Protein AF-A0A849RD47-F1 (afdb_monomer)

Solvent-accessible surface area (backbone atoms only — not comparable to full-atom values): 15670 Å² total; per-residue (Å²): 117,51,70,47,28,64,80,62,57,80,53,36,84,96,42,82,99,53,95,79,81,55,72,53,64,54,65,52,72,50,70,83,48,98,42,36,28,43,35,38,38,33,41,56,46,47,58,77,63,60,39,94,55,37,21,19,55,74,45,86,60,42,55,49,33,32,55,58,11,42,66,63,22,42,45,80,45,60,38,50,18,20,43,33,40,34,43,38,38,35,91,45,100,44,35,42,36,40,38,36,44,29,25,40,26,62,18,23,62,53,67,50,87,80,31,64,51,20,40,18,40,41,35,38,39,37,42,52,50,69,58,98,88,20,50,30,39,42,31,45,35,41,37,43,25,36,65,30,79,39,65,36,35,71,44,56,53,65,56,35,51,49,3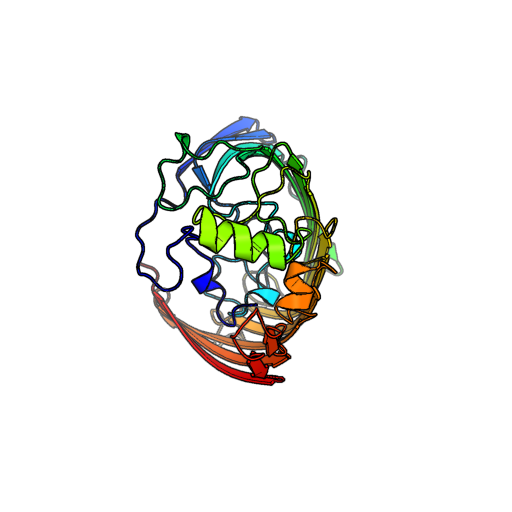3,35,74,75,74,70,40,72,51,64,36,52,63,50,34,44,30,43,39,37,41,37,40,39,38,76,43,54,48,95,84,39,21,35,28,40,40,42,37,38,25,35,32,72,31,52,55,19,65,28,23,29,32,39,22,41,36,41,19,28,34,28,86,43,93,92,38,50,73,22,26,38,33,42,37,39,28,41,35,36,39,20,98,25,55,33,34,57,44,51,26,39,43,50,30,39,34,38,42,40,38,41,25,42,56,79,42,101,43,34,35,43,34,40,36,44,34,42,35,41,40,27,43,54,21,38,60,44,70,57,60,88,94,42,71,59,46,76,45,82,35,59,58,67,46,80,47,77,50,76,46,80,46,77,62,129

Sequence (318 aa):
MPTNGDALSPNVPGHSNKDVLALSEMTYAQFLSEKFGVALGLINTADGDKNEFAGSLRSRSHFMNAGMRFSPVVLGTVPVTTLGVTAIFLPTKNIVGTMGFVNSEESAGYNPFDRDKGTTFLTEWQISHTIFGVTGKQTLGFAYGFDRNSLDFGADPRFQLASLVTTGETVRTNADSWVLYYNGHQYIQGDAEGGWGHFLRAGVSDGHPSPVKWNVAFGVGGVGMGSWRPNDNWGIGGYALGASNEPLLNRLGINDETGFEAFYNIAVAPWFHVTADVQHVDSAITGVNIPAIGPLPAVNIPGPKDAWVVGVRTNLNF

pLDDT: mean 92.61, std 6.76, range [67.69, 98.69]

Radius of gyration: 20.64 Å; Cα contacts (8 Å, |Δi|>4): 901; chains: 1; bounding box: 51×38×62 Å

Nearest PDB structures (foldseek):
  4gey-assembly1_A  TM=7.215E-01  e=2.159E-13  Pseudomonas putida BIRD-1
  1af6-assembly1_A  TM=4.165E-01  e=1.818E-03  Escherichia coli
  2mpr-assembly1_A  TM=4.089E-01  e=1.437E-02  Salmonella enterica subsp. enterica serovar Typhimurium
  8xcj-assembly1_B  TM=4.275E-01  e=4.041E-02  Shigella sonnei
  4c4v-assembly1_A  TM=4.218E-01  e=1.002E+00  Escherichia coli

Mean predicted aligned error: 5.14 Å

Foldseek 3Di:
DDQALLQPPPPDPPQRPHDADWDQDDKDKDAPDPFKIKIWDWDFCQCVQADLAQGTSPDPQHGRDPQRHDWQQCPQADARIFGWMKMWGPPDPFKIKIWTKTARFHDTRHDRVVRRQWMKIKMKMKGWDADPNWIKIKMKMKMKIARHWAAWLQDAVVVQVVCCVPVVDGDTDRDMKMKIKMKMWIFPDDYSQWGKTKIKIKMAMPLVPGQWGIKIKMWMKIQDPDPVQRHKIWIWIKMKTATRPGNNLVQQQQGIKIKIKTKIWGCPDPFKIKMKMKMKMQGSRQWHWAPDDVPRHIDIGGDDRMDIDIDMDMGGHD

Structure (mmCIF, N/CA/C/O backbone):
data_AF-A0A849RD47-F1
#
_entry.id   AF-A0A849RD47-F1
#
loop_
_atom_site.group_PDB
_atom_site.id
_atom_site.type_symbol
_atom_site.label_atom_id
_atom_site.label_alt_id
_atom_site.label_comp_id
_atom_site.label_asym_id
_atom_site.label_entity_id
_atom_site.label_seq_id
_atom_site.pdbx_PDB_ins_code
_atom_site.Cartn_x
_atom_site.Cartn_y
_atom_site.Cartn_z
_atom_site.occupancy
_atom_site.B_iso_or_equiv
_atom_site.auth_seq_id
_atom_site.auth_comp_id
_atom_site.auth_asym_id
_atom_site.auth_atom_id
_atom_site.pdbx_PDB_model_num
ATOM 1 N N . MET A 1 1 ? -2.392 -5.855 -11.042 1.00 86.62 1 MET A N 1
ATOM 2 C CA . MET A 1 1 ? -2.193 -5.962 -9.593 1.00 86.62 1 MET A CA 1
ATOM 3 C C . MET A 1 1 ? -2.250 -7.416 -9.193 1.00 86.62 1 MET A C 1
ATOM 5 O O . MET A 1 1 ? -3.037 -8.166 -9.762 1.00 86.62 1 MET A O 1
ATOM 9 N N . PRO A 1 2 ? -1.403 -7.846 -8.243 1.00 86.50 2 PRO A N 1
ATOM 10 C CA . PRO A 1 2 ? -1.496 -9.189 -7.693 1.00 86.50 2 PRO A CA 1
ATOM 11 C C . PRO A 1 2 ? -2.875 -9.438 -7.082 1.00 86.50 2 PRO A C 1
ATOM 13 O O . PRO A 1 2 ? -3.352 -8.650 -6.262 1.00 86.50 2 PRO A O 1
ATOM 16 N N . THR A 1 3 ? -3.471 -10.573 -7.438 1.00 88.69 3 THR A N 1
ATOM 17 C CA . THR A 1 3 ? -4.723 -11.061 -6.840 1.00 88.69 3 THR A CA 1
ATOM 18 C C . THR A 1 3 ? -4.547 -11.415 -5.365 1.00 88.69 3 THR A C 1
ATOM 20 O O . THR A 1 3 ? -5.507 -11.418 -4.607 1.00 88.69 3 THR A O 1
ATOM 23 N N . ASN A 1 4 ? -3.309 -11.628 -4.914 1.00 89.81 4 ASN A N 1
ATOM 24 C CA . ASN A 1 4 ? -2.962 -11.672 -3.502 1.00 89.81 4 ASN A CA 1
ATOM 25 C C . ASN A 1 4 ? -1.821 -10.689 -3.197 1.00 89.81 4 ASN A C 1
ATOM 27 O O . ASN A 1 4 ? -0.671 -10.911 -3.576 1.00 89.81 4 ASN A O 1
ATOM 31 N N . GLY A 1 5 ? -2.140 -9.612 -2.477 1.00 87.50 5 GLY A N 1
ATOM 32 C CA . GLY A 1 5 ? -1.189 -8.590 -2.040 1.00 87.50 5 GLY A CA 1
ATOM 33 C C . GLY A 1 5 ? -0.118 -9.101 -1.074 1.00 87.50 5 GLY A C 1
ATOM 34 O O . GLY A 1 5 ? 0.895 -8.433 -0.895 1.00 87.50 5 GLY A O 1
ATOM 35 N N . ASP A 1 6 ? -0.279 -10.297 -0.502 1.00 87.19 6 ASP A N 1
ATOM 36 C CA . ASP A 1 6 ? 0.747 -10.917 0.343 1.00 87.19 6 ASP A CA 1
ATOM 37 C C . ASP A 1 6 ? 2.021 -11.242 -0.464 1.00 87.19 6 ASP A C 1
ATOM 39 O O . ASP A 1 6 ? 3.104 -11.308 0.104 1.00 87.19 6 ASP A O 1
ATOM 43 N N . ALA A 1 7 ? 1.927 -11.337 -1.797 1.00 83.56 7 ALA A N 1
ATOM 44 C CA . ALA A 1 7 ? 3.083 -11.479 -2.686 1.00 83.56 7 ALA A CA 1
ATOM 45 C C . ALA A 1 7 ? 3.976 -10.223 -2.766 1.00 83.56 7 ALA A C 1
ATOM 47 O O . ALA A 1 7 ? 5.071 -10.284 -3.320 1.00 83.56 7 ALA A O 1
ATOM 48 N N . LEU A 1 8 ? 3.513 -9.078 -2.254 1.00 86.19 8 LEU A N 1
ATOM 49 C CA . LEU A 1 8 ? 4.238 -7.804 -2.299 1.00 86.19 8 LEU A CA 1
ATOM 50 C C . LEU A 1 8 ? 5.018 -7.508 -1.010 1.00 86.19 8 LEU A C 1
ATOM 52 O O . LEU A 1 8 ? 5.665 -6.466 -0.924 1.00 86.19 8 LEU A O 1
ATOM 56 N N . SER A 1 9 ? 4.942 -8.369 0.012 1.00 84.81 9 SER A N 1
ATOM 57 C CA . SER A 1 9 ? 5.606 -8.126 1.295 1.00 84.81 9 SER A CA 1
ATOM 58 C C . SER A 1 9 ? 6.064 -9.429 1.977 1.00 84.81 9 SER A C 1
ATOM 60 O O . SER A 1 9 ? 5.241 -10.326 2.151 1.00 84.81 9 SER A O 1
ATOM 62 N N . PRO A 1 10 ? 7.332 -9.534 2.428 1.00 86.12 10 PRO A N 1
ATOM 63 C CA . PRO A 1 10 ? 8.382 -8.527 2.292 1.00 86.12 10 PRO A CA 1
ATOM 64 C C . PRO A 1 10 ? 8.827 -8.380 0.831 1.00 86.12 10 PRO A C 1
ATOM 66 O O . PRO A 1 10 ? 9.008 -9.362 0.114 1.00 86.12 10 PRO A O 1
ATOM 69 N N . ASN A 1 11 ? 9.010 -7.138 0.389 1.00 86.62 11 ASN A N 1
ATOM 70 C CA . ASN A 1 11 ? 9.496 -6.852 -0.953 1.00 86.62 11 ASN A CA 1
ATOM 71 C C . ASN A 1 11 ? 11.021 -6.989 -0.965 1.00 86.62 11 ASN A C 1
ATOM 73 O O . ASN A 1 11 ? 11.713 -6.043 -0.615 1.00 86.62 11 ASN A O 1
ATOM 77 N N . VAL A 1 12 ? 11.552 -8.159 -1.328 1.00 89.56 12 VAL A N 1
ATOM 78 C CA . VAL A 1 12 ? 13.005 -8.378 -1.443 1.00 89.56 12 VAL A CA 1
ATOM 79 C C . VAL A 1 12 ? 13.414 -8.299 -2.920 1.00 89.56 12 VAL A C 1
ATOM 81 O O . VAL A 1 12 ? 13.165 -9.249 -3.675 1.00 89.56 12 VAL A O 1
ATOM 84 N N . PRO A 1 13 ? 14.039 -7.190 -3.371 1.00 84.56 13 PRO A N 1
ATOM 85 C CA . PRO A 1 13 ? 14.521 -7.044 -4.741 1.00 84.56 13 PRO A CA 1
ATOM 86 C C . PRO A 1 13 ? 15.297 -8.271 -5.246 1.00 84.56 13 PRO A C 1
ATOM 88 O O . PRO A 1 13 ? 16.049 -8.904 -4.511 1.00 84.56 13 PRO A O 1
ATOM 91 N N . GLY A 1 14 ? 15.095 -8.655 -6.509 1.00 83.00 14 GLY A N 1
ATOM 92 C CA . GLY A 1 14 ? 15.794 -9.797 -7.125 1.00 83.00 14 GLY A CA 1
ATOM 93 C C . GLY A 1 14 ? 15.369 -11.194 -6.637 1.00 83.00 14 GLY A C 1
ATOM 94 O O . GLY A 1 14 ? 15.896 -12.193 -7.131 1.00 83.00 14 GLY A O 1
ATOM 95 N N . HIS A 1 15 ? 14.402 -11.288 -5.719 1.00 83.75 15 HIS A N 1
ATOM 96 C CA . HIS A 1 15 ? 13.942 -12.553 -5.132 1.00 83.75 15 HIS A CA 1
ATOM 97 C C . HIS A 1 15 ? 12.457 -12.843 -5.394 1.00 83.75 15 HIS A C 1
ATOM 99 O O . HIS A 1 15 ? 11.803 -13.539 -4.623 1.00 83.75 15 HIS A O 1
ATOM 105 N N . SER A 1 16 ? 11.920 -12.348 -6.512 1.00 77.19 16 SER A N 1
ATOM 106 C CA . SER A 1 16 ? 10.555 -12.682 -6.935 1.00 77.19 16 SER A CA 1
ATOM 107 C C . SER A 1 16 ? 10.370 -14.205 -7.044 1.00 77.19 16 SER A C 1
ATOM 109 O O . SER A 1 16 ? 11.226 -14.894 -7.606 1.00 77.19 16 SER A O 1
ATOM 111 N N . ASN A 1 17 ? 9.261 -14.717 -6.498 1.00 76.62 17 ASN A N 1
ATOM 112 C CA . ASN A 1 17 ? 8.908 -16.144 -6.435 1.00 76.62 17 ASN A CA 1
ATOM 113 C C . ASN A 1 17 ? 9.917 -17.038 -5.690 1.00 76.62 17 ASN A C 1
ATOM 115 O O . ASN A 1 17 ? 10.038 -18.224 -6.001 1.00 76.62 17 ASN A O 1
ATOM 119 N N . LYS A 1 18 ? 10.654 -16.486 -4.722 1.00 83.88 18 LYS A N 1
ATOM 120 C CA . LYS A 1 18 ? 11.543 -17.248 -3.839 1.00 83.88 18 LYS A CA 1
ATOM 121 C C . LYS A 1 18 ? 11.148 -17.046 -2.385 1.00 83.88 18 LYS A C 1
ATOM 123 O O . LYS A 1 18 ? 10.735 -15.954 -2.001 1.00 83.88 18 LYS A O 1
ATOM 128 N N . ASP A 1 19 ? 11.359 -18.080 -1.581 1.00 84.94 19 ASP A N 1
ATOM 129 C CA . ASP A 1 19 ? 11.281 -17.955 -0.132 1.00 84.94 19 ASP A CA 1
ATOM 130 C C . ASP A 1 19 ? 12.432 -17.073 0.356 1.00 84.94 19 ASP A C 1
ATOM 132 O O . ASP A 1 19 ? 13.600 -17.297 0.021 1.00 84.94 19 ASP A O 1
ATOM 136 N N . VAL A 1 20 ? 12.094 -16.053 1.138 1.00 87.75 20 VAL A N 1
ATOM 137 C CA . VAL A 1 20 ? 13.048 -15.078 1.663 1.00 87.75 20 VAL A CA 1
ATOM 138 C C . VAL A 1 20 ? 12.814 -14.848 3.145 1.00 87.75 20 VAL A C 1
ATOM 140 O O . VAL A 1 20 ? 11.679 -14.796 3.617 1.00 87.75 20 VAL A O 1
ATOM 143 N N . LEU A 1 21 ? 13.911 -14.667 3.876 1.00 89.31 21 LEU A N 1
ATOM 144 C CA . LEU A 1 21 ? 13.896 -14.147 5.235 1.00 89.31 21 LEU A CA 1
ATOM 145 C C . LEU A 1 21 ? 14.422 -12.714 5.194 1.00 89.31 21 LEU A C 1
ATOM 147 O O . LEU A 1 21 ? 15.519 -12.469 4.694 1.00 89.31 21 LEU A O 1
ATOM 151 N N . ALA A 1 22 ? 13.647 -11.774 5.724 1.00 92.44 22 ALA A N 1
ATOM 152 C CA . ALA A 1 22 ? 14.002 -10.364 5.741 1.00 92.44 22 ALA A CA 1
ATOM 153 C C . ALA A 1 22 ? 13.607 -9.726 7.072 1.00 92.44 22 ALA A C 1
ATOM 155 O O . ALA A 1 22 ? 12.513 -9.965 7.582 1.00 92.44 22 ALA A O 1
ATOM 156 N N . LEU A 1 23 ? 14.478 -8.864 7.600 1.00 92.56 23 LEU A N 1
ATOM 157 C CA . LEU A 1 23 ? 14.077 -7.905 8.622 1.00 92.56 23 LEU A CA 1
ATOM 158 C C . LEU A 1 23 ? 13.222 -6.831 7.936 1.00 92.56 23 LEU A C 1
ATOM 160 O O . LEU A 1 23 ? 13.724 -6.092 7.092 1.00 92.56 23 LEU A O 1
ATOM 164 N N . SER A 1 24 ? 11.930 -6.785 8.256 1.00 91.75 24 SER A N 1
ATOM 165 C CA . SER A 1 24 ? 10.960 -5.898 7.597 1.00 91.75 24 SER A CA 1
ATOM 166 C C . SER A 1 24 ? 10.634 -4.635 8.395 1.00 91.75 24 SER A C 1
ATOM 168 O O . SER A 1 24 ? 9.988 -3.734 7.861 1.00 91.75 24 SER A O 1
ATOM 170 N N . GLU A 1 25 ? 11.011 -4.590 9.675 1.00 94.69 25 GLU A N 1
ATOM 171 C CA . GLU A 1 25 ? 10.738 -3.479 10.586 1.00 94.69 25 GLU A CA 1
ATOM 172 C C . GLU A 1 25 ? 11.662 -3.563 11.813 1.00 94.69 25 GLU A C 1
ATOM 174 O O . GLU A 1 25 ? 11.832 -4.628 12.403 1.00 94.69 25 GLU A O 1
ATOM 179 N N . MET A 1 26 ? 12.258 -2.438 12.199 1.00 96.25 26 MET A N 1
ATOM 180 C CA . MET A 1 26 ? 12.969 -2.244 13.463 1.00 96.25 26 MET A CA 1
ATOM 181 C C . MET A 1 26 ? 12.985 -0.744 13.756 1.00 96.25 26 MET A C 1
ATOM 183 O O . MET A 1 26 ? 13.913 -0.029 13.380 1.00 96.25 26 MET A O 1
ATOM 187 N N . THR A 1 27 ? 11.916 -0.258 14.379 1.00 96.31 27 THR A N 1
ATOM 188 C CA . THR A 1 27 ? 11.703 1.172 14.624 1.00 96.31 27 THR A CA 1
ATOM 189 C C . THR A 1 27 ? 11.705 1.465 16.121 1.00 96.31 27 THR A C 1
ATOM 191 O O . THR A 1 27 ? 11.106 0.736 16.910 1.00 96.31 27 THR A O 1
ATOM 194 N N . TYR A 1 28 ? 12.361 2.554 16.513 1.00 97.75 28 TYR A N 1
ATOM 195 C CA . TYR A 1 28 ? 12.240 3.153 17.837 1.00 97.75 28 TYR A CA 1
ATOM 196 C C . TYR A 1 28 ? 11.355 4.393 17.744 1.00 97.75 28 TYR A C 1
ATOM 198 O O . TYR A 1 28 ? 11.589 5.239 16.884 1.00 97.75 28 TYR A O 1
ATOM 206 N N . ALA A 1 29 ? 10.367 4.518 18.630 1.00 97.50 29 ALA A N 1
ATOM 207 C CA . ALA A 1 29 ? 9.485 5.677 18.698 1.00 97.50 29 ALA A CA 1
ATOM 208 C C . ALA A 1 29 ? 9.439 6.260 20.115 1.00 97.50 29 ALA A C 1
ATOM 210 O O . ALA A 1 29 ? 9.359 5.524 21.099 1.00 97.50 29 ALA A O 1
ATOM 211 N N . GLN A 1 30 ? 9.455 7.588 20.212 1.00 98.06 30 GLN A N 1
ATOM 212 C CA . GLN A 1 30 ? 9.390 8.323 21.470 1.00 98.06 30 GLN A CA 1
ATOM 213 C C . GLN A 1 30 ? 8.500 9.560 21.330 1.00 98.06 30 GLN A C 1
ATOM 215 O O . GLN A 1 30 ? 8.749 10.432 20.497 1.00 98.06 30 GLN A O 1
ATOM 220 N N . PHE A 1 31 ? 7.484 9.669 22.187 1.00 98.38 31 PHE A N 1
ATOM 221 C CA . PHE A 1 31 ? 6.748 10.918 22.364 1.00 98.38 31 PHE A CA 1
ATOM 222 C C . PHE A 1 31 ? 7.561 11.884 23.226 1.00 98.38 31 PHE A C 1
ATOM 224 O O . PHE A 1 31 ? 8.003 11.538 24.320 1.00 98.38 31 PHE A O 1
ATOM 231 N N . LEU A 1 32 ? 7.753 13.100 22.717 1.00 98.12 32 LEU A N 1
ATOM 232 C CA . LEU A 1 32 ? 8.427 14.199 23.417 1.00 98.12 32 LEU A CA 1
ATOM 233 C C . LEU A 1 32 ? 7.416 15.140 24.093 1.00 98.12 32 LEU A C 1
ATOM 235 O O . LEU A 1 32 ? 7.782 15.973 24.917 1.00 98.12 32 LEU A O 1
ATOM 239 N N . SER A 1 33 ? 6.135 15.008 23.743 1.00 98.19 33 SER A N 1
ATOM 240 C CA . SER A 1 33 ? 4.983 15.602 24.425 1.00 98.19 33 SER A CA 1
ATOM 241 C C . SER A 1 33 ? 3.735 14.767 24.130 1.00 98.19 33 SER A C 1
ATOM 243 O O . SER A 1 33 ? 3.783 13.873 23.294 1.00 98.19 33 SER A O 1
ATOM 245 N N . GLU A 1 34 ? 2.585 15.099 24.715 1.00 97.06 34 GLU A N 1
ATOM 246 C CA . GLU A 1 34 ? 1.306 14.448 24.377 1.00 97.06 34 GLU A CA 1
ATOM 247 C C . GLU A 1 34 ? 0.886 14.631 22.906 1.00 97.06 34 GLU A C 1
ATOM 249 O O . GLU A 1 34 ? 0.053 13.884 22.402 1.00 97.06 34 GLU A O 1
ATOM 254 N N . LYS A 1 35 ? 1.444 15.633 22.212 1.00 98.19 35 LYS A N 1
ATOM 255 C CA . LYS A 1 35 ? 1.042 16.013 20.848 1.00 98.19 35 LYS A CA 1
ATOM 256 C C . LYS A 1 35 ? 2.114 15.789 19.790 1.00 98.19 35 LYS A C 1
ATOM 258 O O . LYS A 1 35 ? 1.859 16.051 18.614 1.00 98.19 35 LYS A O 1
ATOM 263 N N . PHE A 1 36 ? 3.305 15.359 20.196 1.00 98.50 36 PHE A N 1
ATOM 264 C CA . PHE A 1 36 ? 4.460 15.267 19.314 1.00 98.50 36 PHE A CA 1
ATOM 265 C C . PHE A 1 36 ? 5.360 14.102 19.701 1.00 98.50 36 PHE A C 1
ATOM 267 O O . PHE A 1 36 ? 5.797 14.005 20.851 1.00 98.50 36 PHE A O 1
ATOM 274 N N . GLY A 1 37 ? 5.678 13.261 18.724 1.00 98.50 37 GLY A N 1
ATOM 275 C CA . GLY A 1 37 ? 6.647 12.186 18.855 1.00 98.50 37 GLY A CA 1
ATOM 276 C C . GLY A 1 37 ? 7.540 12.069 17.633 1.00 98.50 37 GLY A C 1
ATOM 277 O O . GLY A 1 37 ? 7.295 12.684 16.599 1.00 98.50 37 GLY A O 1
ATOM 278 N N . VAL A 1 38 ? 8.592 11.278 17.768 1.00 98.44 38 VAL A N 1
ATOM 279 C CA . VAL A 1 38 ? 9.538 10.966 16.699 1.00 98.44 38 VAL A CA 1
ATOM 280 C C . VAL A 1 38 ? 9.695 9.455 16.639 1.00 98.44 38 VAL A C 1
ATOM 282 O O . VAL A 1 38 ? 9.766 8.802 17.677 1.00 98.44 38 VAL A O 1
ATOM 285 N N . ALA A 1 39 ? 9.755 8.908 15.432 1.00 97.88 39 ALA A N 1
ATOM 286 C CA . ALA A 1 39 ? 10.104 7.525 15.162 1.00 97.88 39 ALA A CA 1
ATOM 287 C C . ALA A 1 39 ? 11.285 7.472 14.190 1.00 97.88 39 ALA A C 1
ATOM 289 O O . ALA A 1 39 ? 11.363 8.289 13.276 1.00 97.88 39 ALA A O 1
ATOM 290 N N . LEU A 1 40 ? 12.216 6.547 14.402 1.00 97.88 40 LEU A N 1
ATOM 291 C CA . LEU A 1 40 ? 13.389 6.359 13.552 1.00 97.88 40 LEU A CA 1
ATOM 292 C C . LEU A 1 40 ? 13.841 4.899 13.532 1.00 97.88 40 LEU A C 1
ATOM 294 O O . LEU A 1 40 ? 13.612 4.154 14.486 1.00 97.88 40 LEU A O 1
ATOM 298 N N . GLY A 1 41 ? 14.520 4.505 12.461 1.00 97.56 41 GLY A N 1
ATOM 299 C CA . GLY A 1 41 ? 15.045 3.154 12.284 1.00 97.56 41 GLY A CA 1
ATOM 300 C C . GLY A 1 41 ? 14.625 2.570 10.946 1.00 97.56 41 GLY A C 1
ATOM 301 O O . GLY A 1 41 ? 14.473 3.302 9.972 1.00 97.56 41 GLY A O 1
ATOM 302 N N . LEU A 1 42 ? 14.454 1.251 10.906 1.00 97.31 42 LEU A N 1
ATOM 303 C CA . LEU A 1 42 ? 13.948 0.532 9.746 1.00 97.31 42 LEU A CA 1
ATOM 304 C C . LEU A 1 42 ? 12.416 0.560 9.774 1.00 97.31 42 LEU A C 1
ATOM 306 O O . LEU A 1 42 ? 11.779 -0.206 10.504 1.00 97.31 42 LEU A O 1
ATOM 310 N N . ILE A 1 43 ? 11.845 1.479 9.007 1.00 96.06 43 ILE A N 1
ATOM 311 C CA . ILE A 1 43 ? 10.415 1.771 8.953 1.00 96.06 43 ILE A CA 1
ATOM 312 C C . ILE A 1 43 ? 9.744 0.841 7.945 1.00 96.06 43 ILE A C 1
ATOM 314 O O . ILE A 1 43 ? 10.267 0.618 6.852 1.00 96.06 43 ILE A O 1
ATOM 318 N N . ASN A 1 44 ? 8.566 0.333 8.310 1.00 94.44 44 ASN A N 1
ATOM 319 C CA . ASN A 1 44 ? 7.673 -0.380 7.408 1.00 94.44 44 ASN A CA 1
ATOM 320 C C . ASN A 1 44 ? 6.479 0.509 7.036 1.00 94.44 44 ASN A C 1
ATOM 322 O O . ASN A 1 44 ? 5.704 0.910 7.902 1.00 94.44 44 ASN A O 1
ATOM 326 N N . THR A 1 45 ? 6.320 0.813 5.753 1.00 93.81 45 THR A N 1
ATOM 327 C CA . THR A 1 45 ? 5.269 1.704 5.241 1.00 93.81 45 THR A CA 1
ATOM 328 C C . THR A 1 45 ? 4.041 0.949 4.729 1.00 93.81 45 THR A C 1
ATOM 330 O O . THR A 1 45 ? 3.083 1.578 4.293 1.00 93.81 45 THR A O 1
ATOM 333 N N . ALA A 1 46 ? 4.008 -0.388 4.817 1.00 91.25 46 ALA A N 1
ATOM 334 C CA . ALA A 1 46 ? 2.918 -1.222 4.292 1.00 91.25 46 ALA A CA 1
ATOM 335 C C . ALA A 1 46 ? 1.542 -0.947 4.934 1.00 91.25 46 ALA A C 1
ATOM 337 O O . ALA A 1 46 ? 0.512 -1.339 4.382 1.00 91.25 46 ALA A O 1
ATOM 338 N N . ASP A 1 47 ? 1.524 -0.292 6.097 1.00 88.69 47 ASP A N 1
ATOM 339 C CA . ASP A 1 47 ? 0.306 0.158 6.782 1.00 88.69 47 ASP A CA 1
ATOM 340 C C . ASP A 1 47 ? 0.059 1.666 6.669 1.00 88.69 47 ASP A C 1
ATOM 342 O O . ASP A 1 47 ? -0.917 2.167 7.230 1.00 88.69 47 ASP A O 1
ATOM 346 N N . GLY A 1 48 ? 0.908 2.379 5.926 1.00 80.06 48 GLY A N 1
ATOM 347 C CA . GLY A 1 48 ? 0.892 3.830 5.753 1.00 80.06 48 GLY A CA 1
ATOM 348 C C . GLY A 1 48 ? -0.255 4.368 4.902 1.00 80.06 48 GLY A C 1
ATOM 349 O O . GLY A 1 48 ? -0.128 5.477 4.422 1.00 80.06 48 GLY A O 1
ATOM 350 N N . ASP A 1 49 ? -1.316 3.584 4.684 1.00 86.88 49 ASP A N 1
ATOM 351 C CA . ASP A 1 49 ? -2.608 4.012 4.135 1.00 86.88 49 ASP A CA 1
ATOM 352 C C . ASP A 1 49 ? -3.771 3.120 4.634 1.00 86.88 49 ASP A C 1
ATOM 354 O O . ASP A 1 49 ? -4.741 2.846 3.917 1.00 86.88 49 ASP A O 1
ATOM 358 N N . LYS A 1 50 ? -3.685 2.606 5.869 1.00 93.00 50 LYS A N 1
ATOM 359 C CA . LYS A 1 50 ? -4.664 1.651 6.417 1.00 93.00 50 LYS A CA 1
ATOM 360 C C . LYS A 1 50 ? -6.103 2.183 6.354 1.00 93.00 50 LYS A C 1
ATOM 362 O O . LYS A 1 50 ? -6.416 3.268 6.837 1.00 93.00 50 LYS A O 1
ATOM 367 N N . ASN A 1 51 ? -7.011 1.367 5.823 1.00 96.06 51 ASN A N 1
ATOM 368 C CA . ASN A 1 51 ? -8.451 1.609 5.815 1.00 96.06 51 ASN A CA 1
ATOM 369 C C . ASN A 1 51 ? -9.182 0.578 6.682 1.00 96.06 51 ASN A C 1
ATOM 371 O O . ASN A 1 51 ? -8.769 -0.575 6.781 1.00 96.06 51 ASN A O 1
ATOM 375 N N . GLU A 1 52 ? -10.301 0.992 7.262 1.00 95.50 52 GLU A N 1
ATOM 376 C CA . GLU A 1 52 ? -11.124 0.159 8.133 1.00 95.50 52 GLU A CA 1
ATOM 377 C C . GLU A 1 52 ? -11.765 -1.033 7.405 1.00 95.50 52 GLU A C 1
ATOM 379 O O . GLU A 1 52 ? -11.724 -2.156 7.900 1.00 95.50 52 GLU A O 1
ATOM 384 N N . PHE A 1 53 ? -12.294 -0.807 6.199 1.00 97.19 53 PHE A N 1
ATOM 385 C CA . PHE A 1 53 ? -12.997 -1.819 5.401 1.00 97.19 53 PHE A CA 1
ATOM 386 C C . PHE A 1 53 ? -12.122 -2.432 4.309 1.00 97.19 53 PHE A C 1
ATOM 388 O O . PHE A 1 53 ? -12.345 -3.571 3.906 1.00 97.19 53 PHE A O 1
ATOM 395 N N . ALA A 1 54 ? -11.126 -1.691 3.821 1.00 96.25 54 ALA A N 1
ATOM 396 C CA . ALA A 1 54 ? -10.230 -2.171 2.773 1.00 96.25 54 ALA A CA 1
ATOM 397 C C . ALA A 1 54 ? -8.903 -2.753 3.295 1.00 96.25 54 ALA A C 1
ATOM 399 O O . ALA A 1 54 ? -8.197 -3.436 2.554 1.00 96.25 54 ALA A O 1
ATOM 400 N N . GLY A 1 55 ? -8.560 -2.507 4.561 1.00 94.69 55 GLY A N 1
ATOM 401 C CA . GLY A 1 55 ? -7.317 -2.966 5.177 1.00 94.69 55 GLY A CA 1
ATOM 402 C C . GLY A 1 55 ? -6.084 -2.169 4.741 1.00 94.69 55 GLY A C 1
ATOM 403 O O . GLY A 1 55 ? -6.158 -0.982 4.434 1.00 94.69 55 GLY A O 1
ATOM 404 N N . SER A 1 56 ? -4.937 -2.830 4.762 1.00 94.19 56 SER A N 1
ATOM 405 C CA . SER A 1 56 ? -3.623 -2.354 4.326 1.00 94.19 56 SER A CA 1
ATOM 406 C C . SER A 1 56 ? -2.874 -3.482 3.611 1.00 94.19 56 SER A C 1
ATOM 408 O O . SER A 1 56 ? -3.354 -4.624 3.537 1.00 94.19 56 SER A O 1
ATOM 410 N N . LEU A 1 57 ? -1.644 -3.226 3.159 1.00 91.06 57 LEU A N 1
ATOM 411 C CA . LEU A 1 57 ? -0.795 -4.252 2.551 1.00 91.06 57 LEU A CA 1
ATOM 412 C C . LEU A 1 57 ? -0.370 -5.369 3.535 1.00 91.06 57 LEU A C 1
ATOM 414 O O . LEU A 1 57 ? -0.027 -6.476 3.105 1.00 91.06 57 LEU A O 1
ATOM 418 N N . ARG A 1 58 ? -0.507 -5.172 4.856 1.00 91.00 58 ARG A N 1
ATOM 419 C CA . ARG A 1 58 ? -0.317 -6.243 5.863 1.00 91.00 58 ARG A CA 1
ATOM 420 C C . ARG A 1 58 ? -1.608 -6.877 6.383 1.00 91.00 58 ARG A C 1
ATOM 422 O O . ARG A 1 58 ? -1.549 -7.923 7.021 1.00 91.00 58 ARG A O 1
ATOM 429 N N . SER A 1 59 ? -2.779 -6.310 6.099 1.00 91.94 59 SER A N 1
ATOM 430 C CA . SER A 1 59 ? -4.051 -6.874 6.573 1.00 91.94 59 SER A CA 1
ATOM 431 C C . SER A 1 59 ? -4.340 -8.286 6.048 1.00 91.94 59 SER A C 1
ATOM 433 O O . SER A 1 59 ? -4.349 -8.535 4.847 1.00 91.94 59 SER A O 1
ATOM 435 N N . ARG A 1 60 ? -4.662 -9.215 6.955 1.00 92.75 60 ARG A N 1
ATOM 436 C CA . ARG A 1 60 ? -5.047 -10.601 6.617 1.00 92.75 60 ARG A CA 1
ATOM 437 C C . ARG A 1 60 ? -6.537 -10.905 6.832 1.00 92.75 60 ARG A C 1
ATOM 439 O O . ARG A 1 60 ? -6.970 -12.038 6.641 1.00 92.75 60 ARG A O 1
ATOM 446 N N . SER A 1 61 ? -7.319 -9.890 7.189 1.00 93.69 61 SER A N 1
ATOM 447 C CA . SER A 1 61 ? -8.763 -9.960 7.467 1.00 93.69 61 SER A CA 1
ATOM 448 C C . SER A 1 61 ? -9.635 -9.242 6.432 1.00 93.69 61 SER A C 1
ATOM 450 O O . SER A 1 61 ? -10.854 -9.303 6.526 1.00 93.69 61 SER A O 1
ATOM 452 N N . HIS A 1 62 ? -9.018 -8.568 5.462 1.00 96.12 62 HIS A N 1
ATOM 453 C CA . HIS A 1 62 ? -9.685 -7.761 4.435 1.00 96.12 62 HIS A CA 1
ATOM 454 C C . HIS A 1 62 ? -9.489 -8.382 3.045 1.00 96.12 62 HIS A C 1
ATOM 456 O O . HIS A 1 62 ? -9.055 -9.539 2.955 1.00 96.12 62 HIS A O 1
ATOM 462 N N . PHE A 1 63 ? -9.761 -7.597 1.994 1.00 97.44 63 PHE A N 1
ATOM 463 C CA . PHE A 1 63 ? -9.506 -7.945 0.594 1.00 97.44 63 PHE A CA 1
ATOM 464 C C . PHE A 1 63 ? -8.128 -8.598 0.405 1.00 97.44 63 PHE A C 1
ATOM 466 O O . PHE A 1 63 ? -7.170 -8.287 1.124 1.00 97.44 63 PHE A O 1
ATOM 473 N N . MET A 1 64 ? -8.013 -9.509 -0.556 1.00 96.31 64 MET A N 1
ATOM 474 C CA . MET A 1 64 ? -6.756 -10.123 -0.967 1.00 96.31 64 MET A CA 1
ATOM 475 C C . MET A 1 64 ? -6.077 -9.319 -2.072 1.00 96.31 64 MET A C 1
ATOM 477 O O . MET A 1 64 ? -4.855 -9.152 -2.015 1.00 96.31 64 MET A O 1
ATOM 481 N N . ASN A 1 65 ? -6.836 -8.778 -3.026 1.00 95.94 65 ASN A N 1
ATOM 482 C CA . ASN A 1 65 ? -6.305 -8.074 -4.184 1.00 95.94 65 ASN A CA 1
ATOM 483 C C . ASN A 1 65 ? -5.587 -6.782 -3.778 1.00 95.94 65 ASN A C 1
ATOM 485 O O . ASN A 1 65 ? -6.118 -5.926 -3.065 1.00 95.94 65 ASN A O 1
ATOM 489 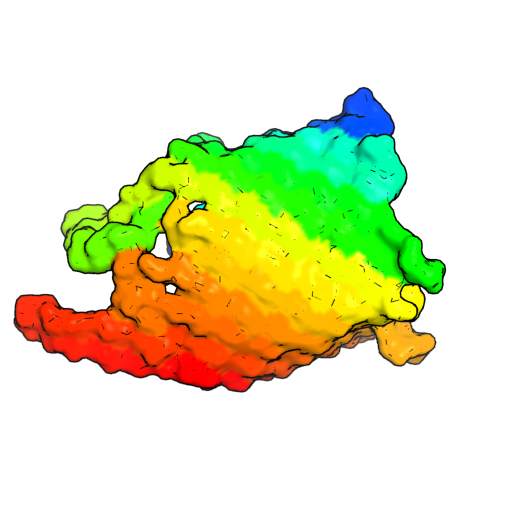N N . ALA A 1 66 ? -4.363 -6.616 -4.275 1.00 93.69 66 ALA A N 1
ATOM 490 C CA . ALA A 1 66 ? -3.527 -5.455 -3.995 1.00 93.69 66 ALA A CA 1
ATOM 491 C C . ALA A 1 66 ? -4.184 -4.117 -4.389 1.00 93.69 66 ALA A C 1
ATOM 493 O O . ALA A 1 66 ? -4.036 -3.142 -3.656 1.00 93.69 66 ALA A O 1
ATOM 494 N N . GLY A 1 67 ? -4.954 -4.078 -5.484 1.00 94.38 67 GLY A N 1
ATOM 495 C CA . GLY A 1 67 ? -5.645 -2.876 -5.967 1.00 94.38 67 GLY A CA 1
ATOM 496 C C . 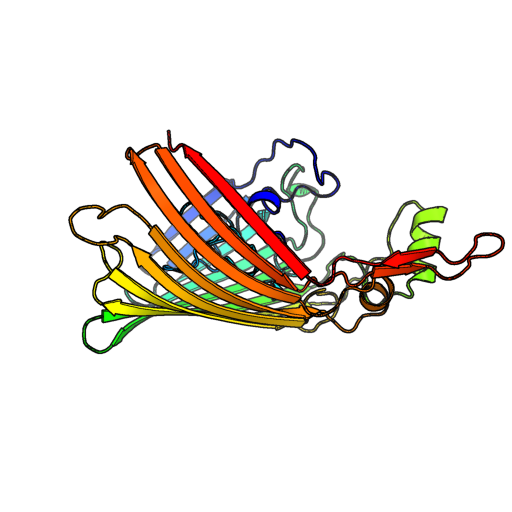GLY A 1 67 ? -6.716 -2.336 -5.012 1.00 94.38 67 GLY A C 1
ATOM 497 O O . GLY A 1 67 ? -7.086 -1.169 -5.106 1.00 94.38 67 GLY A O 1
ATOM 498 N N . MET A 1 68 ? -7.175 -3.158 -4.064 1.00 95.69 68 MET A N 1
ATOM 499 C CA . MET A 1 68 ? -8.146 -2.771 -3.036 1.00 95.69 68 MET A CA 1
ATOM 500 C C . MET A 1 68 ? -7.475 -2.320 -1.731 1.00 95.69 68 MET A C 1
ATOM 502 O O . MET A 1 68 ? -8.001 -1.468 -1.011 1.00 95.69 68 MET A O 1
ATOM 506 N N . ARG A 1 69 ? -6.316 -2.902 -1.404 1.00 93.62 69 ARG A N 1
ATOM 507 C CA . ARG A 1 69 ? -5.713 -2.847 -0.061 1.00 93.62 69 ARG A CA 1
ATOM 508 C C . ARG A 1 69 ? -4.858 -1.619 0.205 1.00 93.62 69 ARG A C 1
ATOM 510 O O . ARG A 1 69 ? -4.709 -1.250 1.364 1.00 93.62 69 ARG A O 1
ATOM 517 N N . PHE A 1 70 ? -4.295 -1.023 -0.835 1.00 93.75 70 PHE A N 1
ATOM 518 C CA . PHE A 1 70 ? -3.501 0.198 -0.750 1.00 93.75 70 PHE A CA 1
ATOM 519 C C . PHE A 1 70 ? -3.638 0.997 -2.048 1.00 93.75 70 PHE A C 1
ATOM 521 O O . PHE A 1 70 ? -4.259 0.522 -2.996 1.00 93.75 70 PHE A O 1
ATOM 528 N N . SER A 1 71 ? -3.095 2.211 -2.103 1.00 95.25 71 SER A N 1
ATOM 529 C CA . SER A 1 71 ? -3.094 3.043 -3.310 1.00 95.25 71 SER A CA 1
ATOM 530 C C . SER A 1 71 ? -1.890 2.734 -4.217 1.00 95.25 71 SER A C 1
ATOM 532 O O . SER A 1 71 ? -0.775 3.123 -3.873 1.00 95.25 71 SER A O 1
ATOM 534 N N . PRO A 1 72 ? -2.046 2.084 -5.391 1.00 94.12 72 PRO A N 1
ATOM 535 C CA . PRO A 1 72 ? -0.900 1.655 -6.190 1.00 94.12 72 PRO A CA 1
ATOM 536 C C . PRO A 1 72 ? 0.005 2.751 -6.742 1.00 94.12 72 PRO A C 1
ATOM 538 O O . PRO A 1 72 ? 1.133 2.448 -7.116 1.00 94.12 72 PRO A O 1
ATOM 541 N N . VAL A 1 73 ? -0.441 4.010 -6.791 1.00 95.38 73 VAL A N 1
ATOM 542 C CA . VAL A 1 73 ? 0.423 5.122 -7.222 1.00 95.38 73 VAL A CA 1
ATOM 543 C C . VAL A 1 73 ? 1.637 5.313 -6.319 1.00 95.38 73 VAL A C 1
ATOM 545 O O . VAL A 1 73 ? 2.626 5.866 -6.774 1.00 95.38 73 VAL A O 1
ATOM 548 N N . VAL A 1 74 ? 1.603 4.835 -5.068 1.00 93.38 74 VAL A N 1
ATOM 549 C CA . VAL A 1 74 ? 2.768 4.905 -4.167 1.00 93.38 74 VAL A CA 1
ATOM 550 C C . VAL A 1 74 ? 3.890 3.955 -4.595 1.00 93.38 74 VAL A C 1
ATOM 552 O O . VAL A 1 74 ? 5.043 4.144 -4.189 1.00 93.38 74 VAL A O 1
ATOM 555 N N . LEU A 1 75 ? 3.574 2.949 -5.426 1.00 86.31 75 LEU A N 1
ATOM 556 C CA . LEU A 1 75 ? 4.559 2.021 -5.965 1.00 86.31 75 LEU A CA 1
ATOM 557 C C . LEU A 1 75 ? 5.583 2.783 -6.786 1.00 86.31 75 LEU A C 1
ATOM 559 O O . LEU A 1 75 ? 5.257 3.550 -7.686 1.00 86.31 75 LEU A O 1
ATOM 563 N N . GLY A 1 76 ? 6.849 2.524 -6.490 1.00 84.25 76 GLY A N 1
ATOM 564 C CA . GLY A 1 76 ? 7.927 3.197 -7.186 1.00 84.25 76 GLY A CA 1
ATOM 565 C C . GLY A 1 76 ? 8.129 4.640 -6.743 1.00 84.25 76 GLY A C 1
ATOM 566 O O . GLY A 1 76 ? 8.903 5.307 -7.409 1.00 84.25 76 GLY A O 1
ATOM 567 N N . THR A 1 77 ? 7.539 5.099 -5.632 1.00 92.19 77 THR A N 1
ATOM 568 C CA . THR A 1 77 ? 7.966 6.320 -4.916 1.00 92.19 77 THR A CA 1
ATOM 569 C C . THR A 1 77 ? 8.311 6.014 -3.463 1.00 92.19 77 THR A C 1
ATOM 571 O O . THR A 1 77 ? 9.386 6.391 -3.011 1.00 92.19 77 THR A O 1
ATOM 574 N N . VAL A 1 78 ? 7.455 5.276 -2.751 1.00 94.00 78 VAL A N 1
ATOM 575 C CA . VAL A 1 78 ? 7.642 4.956 -1.328 1.00 94.00 78 VAL A CA 1
ATOM 576 C C . VAL A 1 78 ? 8.058 3.486 -1.175 1.00 94.00 78 VAL A C 1
ATOM 578 O O . VAL A 1 78 ? 7.280 2.606 -1.548 1.00 94.00 78 VAL A O 1
ATOM 581 N N . PRO A 1 79 ? 9.260 3.178 -0.651 1.00 93.88 79 PRO A N 1
ATOM 582 C CA . PRO A 1 79 ? 9.653 1.798 -0.359 1.00 93.88 79 PRO A CA 1
ATOM 583 C C . PRO A 1 79 ? 8.843 1.198 0.789 1.00 93.88 79 PRO A C 1
ATOM 585 O O . PRO A 1 79 ? 8.427 1.925 1.694 1.00 93.88 79 PRO A O 1
ATOM 588 N N . VAL A 1 80 ? 8.663 -0.128 0.787 1.00 93.31 80 VAL A N 1
ATOM 589 C CA . VAL A 1 80 ? 7.896 -0.831 1.825 1.00 93.31 80 VAL A CA 1
ATOM 590 C C . VAL A 1 80 ? 8.696 -0.922 3.118 1.00 93.31 80 VAL A C 1
ATOM 592 O O . VAL A 1 80 ? 8.153 -0.632 4.181 1.00 93.31 80 VAL A O 1
ATOM 595 N N . THR A 1 81 ? 9.977 -1.282 3.044 1.00 95.12 81 THR A N 1
ATOM 596 C CA . THR A 1 81 ? 10.886 -1.325 4.192 1.00 95.12 81 THR A CA 1
ATOM 597 C C . THR A 1 81 ? 12.128 -0.489 3.902 1.00 95.12 81 THR A C 1
ATOM 599 O O . THR A 1 81 ? 12.869 -0.752 2.961 1.00 95.12 81 THR A O 1
ATOM 602 N N . THR A 1 82 ? 12.402 0.527 4.718 1.00 96.44 82 THR A N 1
ATOM 603 C CA . THR A 1 82 ? 13.530 1.442 4.471 1.00 96.44 82 THR A CA 1
ATOM 604 C C . THR A 1 82 ? 13.958 2.179 5.739 1.00 96.44 82 THR A C 1
ATOM 606 O O . THR A 1 82 ? 13.185 2.284 6.692 1.00 96.44 82 THR A O 1
ATOM 609 N N . LEU A 1 83 ? 15.205 2.658 5.788 1.00 97.88 83 LEU A N 1
ATOM 610 C CA . LEU A 1 83 ? 15.643 3.514 6.890 1.00 97.88 83 LEU A CA 1
ATOM 611 C C . LEU A 1 83 ? 14.989 4.881 6.782 1.00 97.88 83 LEU A C 1
ATOM 613 O O . LEU A 1 83 ? 14.886 5.447 5.696 1.00 97.88 83 LEU A O 1
ATOM 617 N N . GLY A 1 84 ? 14.621 5.448 7.921 1.00 97.75 84 GLY A N 1
ATOM 618 C CA . GLY A 1 84 ? 14.191 6.831 7.957 1.00 97.75 84 GLY A CA 1
ATOM 619 C C . GLY A 1 84 ? 13.905 7.358 9.346 1.00 97.75 84 GLY A C 1
ATOM 620 O O . GLY A 1 84 ? 14.172 6.716 10.365 1.00 97.75 84 GLY A O 1
ATOM 621 N N . VAL A 1 85 ? 13.353 8.564 9.348 1.00 98.25 85 VAL A N 1
ATOM 622 C CA . VAL A 1 85 ? 12.906 9.292 10.527 1.00 98.25 85 VAL A CA 1
ATOM 623 C C . VAL A 1 85 ? 11.598 10.005 10.210 1.00 98.25 85 VAL A C 1
ATOM 625 O O . VAL A 1 85 ? 11.472 10.686 9.193 1.00 98.25 85 VAL A O 1
ATOM 628 N N . THR A 1 86 ? 10.619 9.870 11.095 1.00 98.12 86 THR A N 1
ATOM 629 C CA . THR A 1 86 ? 9.299 10.491 10.970 1.00 98.12 86 THR A CA 1
ATOM 630 C C . THR A 1 86 ? 8.902 11.171 12.266 1.00 98.12 86 THR A C 1
ATOM 632 O O . THR A 1 86 ? 9.032 10.600 13.346 1.00 98.12 86 THR A O 1
ATOM 635 N N . ALA A 1 87 ? 8.360 12.373 12.164 1.00 98.50 87 ALA A N 1
ATOM 636 C CA . ALA A 1 87 ? 7.636 13.033 13.232 1.00 98.50 87 ALA A CA 1
ATOM 637 C C . ALA A 1 87 ? 6.162 12.605 13.221 1.00 98.50 87 ALA A C 1
ATOM 639 O O . ALA A 1 87 ? 5.551 12.466 12.161 1.00 98.50 87 ALA A O 1
ATOM 640 N N . ILE A 1 88 ? 5.596 12.435 14.412 1.00 98.25 88 ILE A N 1
ATOM 641 C CA . ILE A 1 88 ? 4.201 12.082 14.673 1.00 98.25 88 ILE A CA 1
ATOM 642 C C . ILE A 1 88 ? 3.542 13.278 15.359 1.00 98.25 88 ILE A C 1
ATOM 644 O O . ILE A 1 88 ? 4.046 13.780 16.364 1.00 98.25 88 ILE A O 1
ATOM 648 N N . PHE A 1 89 ? 2.401 13.713 14.840 1.00 98.50 89 PHE A N 1
ATOM 649 C CA . PHE A 1 89 ? 1.629 14.852 15.318 1.00 98.50 89 PHE A CA 1
ATOM 650 C C . PHE A 1 89 ? 0.250 14.385 15.765 1.00 98.50 89 PHE A C 1
ATOM 652 O O . PHE A 1 89 ? -0.465 13.732 15.009 1.00 98.50 89 PHE A O 1
ATOM 659 N N . LEU A 1 90 ? -0.158 14.804 16.962 1.00 98.25 90 LEU A N 1
ATOM 660 C CA . LEU A 1 90 ? -1.511 14.613 17.490 1.00 98.25 90 LEU A CA 1
ATOM 661 C C . LEU A 1 90 ? -2.106 15.979 17.883 1.00 98.25 90 LEU A C 1
ATOM 663 O O . LEU A 1 90 ? -2.249 16.274 19.073 1.00 98.25 90 LEU A O 1
ATOM 667 N N . PRO A 1 91 ? -2.418 16.879 16.924 1.00 97.31 91 PRO A N 1
ATOM 668 C CA . PRO A 1 91 ? -2.896 18.225 17.257 1.00 97.31 91 PRO A CA 1
ATOM 669 C C . PRO A 1 91 ? -4.177 18.202 18.101 1.00 97.31 91 PRO A C 1
ATOM 671 O O . PRO A 1 91 ? -4.355 19.025 19.009 1.00 97.31 91 PRO A O 1
ATOM 674 N N . THR A 1 92 ? -5.052 17.236 17.804 1.00 97.44 92 THR A N 1
ATOM 675 C CA . THR A 1 92 ? -6.300 16.949 18.516 1.00 97.44 92 THR A CA 1
ATOM 676 C C . THR A 1 92 ? -6.517 15.436 18.582 1.00 97.44 92 THR A C 1
ATOM 678 O O . THR A 1 92 ? -5.891 14.690 17.839 1.00 97.44 92 THR A O 1
ATOM 681 N N . LYS A 1 93 ? -7.481 14.977 19.389 1.00 95.50 93 LYS A N 1
ATOM 682 C CA . LYS A 1 93 ? -7.895 13.561 19.429 1.00 95.50 93 LYS A CA 1
ATOM 683 C C . LYS A 1 93 ? -8.422 13.003 18.093 1.00 95.50 93 LYS A C 1
ATOM 685 O O . LYS A 1 93 ? -8.519 11.793 17.942 1.00 95.50 93 LYS A O 1
ATOM 690 N N . ASN A 1 94 ? -8.789 13.879 17.155 1.00 97.31 94 ASN A N 1
ATOM 691 C CA . ASN A 1 94 ? -9.386 13.512 15.871 1.00 97.31 94 ASN A CA 1
ATOM 692 C C . ASN A 1 94 ? -8.420 13.689 14.695 1.00 97.31 94 ASN A C 1
ATOM 694 O O . ASN A 1 94 ? -8.789 13.358 13.575 1.00 97.31 94 ASN A O 1
ATOM 698 N N . ILE A 1 95 ? -7.231 14.255 14.917 1.00 97.88 95 ILE A N 1
ATOM 699 C CA . ILE A 1 95 ? -6.268 14.539 13.853 1.00 97.88 95 ILE A CA 1
ATOM 700 C C . ILE A 1 95 ? -4.955 13.865 14.214 1.00 97.88 95 ILE A C 1
ATOM 702 O O . ILE A 1 95 ? -4.370 14.175 15.251 1.00 97.88 95 ILE A O 1
ATOM 706 N N . VAL A 1 96 ? -4.493 12.981 13.338 1.00 97.81 96 VAL A N 1
ATOM 707 C CA . VAL A 1 96 ? -3.185 12.333 13.430 1.00 97.81 96 VAL A CA 1
ATOM 708 C C . VAL A 1 96 ? -2.422 12.660 12.160 1.00 97.81 96 VAL A C 1
ATOM 710 O O . VAL A 1 96 ? -2.957 12.511 11.067 1.00 97.81 96 VAL A O 1
ATOM 713 N N . GLY A 1 97 ? -1.192 13.133 12.301 1.00 97.56 97 GLY A N 1
ATOM 714 C CA . GLY A 1 97 ? -0.310 13.415 11.180 1.00 97.56 97 GLY A CA 1
ATOM 715 C C . GLY A 1 97 ? 1.020 12.708 11.357 1.00 97.56 97 GLY A C 1
ATOM 716 O O . GLY A 1 97 ? 1.537 12.628 12.469 1.00 97.56 97 GLY A O 1
ATOM 717 N N . THR A 1 98 ? 1.607 12.243 10.270 1.00 97.69 98 THR A N 1
ATOM 718 C CA . THR A 1 98 ? 3.002 11.806 10.236 1.00 97.69 98 THR A CA 1
ATOM 719 C C . THR A 1 98 ? 3.705 12.513 9.102 1.00 97.69 98 THR A C 1
ATOM 721 O O . THR A 1 98 ? 3.120 12.645 8.034 1.00 97.69 98 THR A O 1
ATOM 724 N N . MET A 1 99 ? 4.943 12.953 9.300 1.00 97.88 99 MET A N 1
ATOM 725 C CA . MET A 1 99 ? 5.784 13.400 8.190 1.00 97.88 99 MET A CA 1
ATOM 726 C C . MET A 1 99 ? 7.245 13.086 8.454 1.00 97.88 99 MET A C 1
ATOM 728 O O . MET A 1 99 ? 7.677 13.083 9.604 1.00 97.88 99 MET A O 1
ATOM 732 N N . GLY A 1 100 ? 8.025 12.859 7.411 1.00 98.06 100 GLY A N 1
ATOM 733 C CA . GLY A 1 100 ? 9.425 12.522 7.585 1.00 98.06 100 GLY A CA 1
ATOM 734 C C . GLY A 1 100 ? 10.150 12.248 6.291 1.00 98.06 100 GLY A C 1
ATOM 735 O O . GLY A 1 100 ? 9.645 12.520 5.204 1.00 98.06 100 GLY A O 1
ATOM 736 N N . PHE A 1 101 ? 11.342 11.693 6.450 1.00 98.25 101 PHE A N 1
ATOM 737 C CA . PHE A 1 101 ? 12.218 11.314 5.359 1.00 98.25 101 PHE A CA 1
ATOM 738 C C . PHE A 1 101 ? 12.623 9.857 5.522 1.00 98.25 101 PHE A C 1
ATOM 740 O O . PHE A 1 101 ? 12.958 9.413 6.622 1.00 98.25 101 PHE A O 1
ATOM 747 N N . VAL A 1 102 ? 12.612 9.134 4.413 1.00 97.50 102 VAL A N 1
ATOM 748 C CA . VAL A 1 102 ? 13.101 7.760 4.308 1.00 97.50 102 VAL A CA 1
ATOM 749 C C . VAL A 1 102 ? 14.047 7.641 3.119 1.00 97.50 102 VAL A C 1
ATOM 751 O O . VAL A 1 102 ? 13.962 8.443 2.187 1.00 97.50 102 VAL A O 1
ATOM 754 N N . ASN A 1 103 ? 14.920 6.637 3.103 1.00 97.19 103 ASN A N 1
ATOM 755 C CA . ASN A 1 103 ? 15.679 6.325 1.892 1.00 97.19 103 ASN A CA 1
ATOM 756 C C . ASN A 1 103 ? 14.714 5.845 0.800 1.00 97.19 103 ASN A C 1
ATOM 758 O O . ASN A 1 103 ? 13.712 5.192 1.097 1.00 97.19 103 ASN A O 1
ATOM 762 N N . SER A 1 104 ? 15.023 6.140 -0.463 1.00 95.50 104 SER A N 1
ATOM 763 C CA . SER A 1 104 ? 14.177 5.774 -1.614 1.00 95.50 104 SER A CA 1
ATOM 764 C C . SER A 1 104 ? 14.420 4.357 -2.143 1.00 95.50 104 SER A C 1
ATOM 766 O O . SER A 1 104 ? 13.778 3.944 -3.113 1.00 95.50 104 SER A O 1
ATOM 768 N N . GLU A 1 105 ? 15.336 3.612 -1.527 1.00 93.44 105 GLU A N 1
ATOM 769 C CA . GLU A 1 105 ? 15.614 2.217 -1.850 1.00 93.44 105 GLU A CA 1
ATOM 770 C C . GLU A 1 105 ? 14.949 1.267 -0.852 1.00 93.44 105 GLU A C 1
ATOM 772 O O . GLU A 1 105 ? 14.960 1.482 0.356 1.00 93.44 105 GLU A O 1
ATOM 777 N N . GLU A 1 106 ? 14.383 0.184 -1.381 1.00 93.25 106 GLU A N 1
ATOM 778 C CA . GLU A 1 106 ? 13.880 -0.936 -0.588 1.00 93.25 106 GLU A CA 1
ATOM 779 C C . GLU A 1 106 ? 15.040 -1.656 0.107 1.00 93.25 106 GLU A C 1
ATOM 781 O O . GLU A 1 106 ? 16.036 -1.982 -0.546 1.00 93.25 106 GLU A O 1
ATOM 786 N N . SER A 1 107 ? 14.888 -1.935 1.398 1.00 95.00 107 SER A N 1
ATOM 787 C CA . SER A 1 107 ? 15.932 -2.498 2.260 1.00 95.00 107 SER A CA 1
ATOM 788 C C . SER A 1 107 ? 15.589 -3.878 2.814 1.00 95.00 107 SER A C 1
ATOM 790 O O . SER A 1 107 ? 16.459 -4.512 3.414 1.00 95.00 107 SER A O 1
ATOM 792 N N . ALA A 1 108 ? 14.365 -4.384 2.618 1.00 92.25 108 ALA A N 1
ATOM 793 C CA . ALA A 1 108 ? 14.017 -5.730 3.069 1.00 92.25 108 ALA A CA 1
ATOM 794 C C . ALA A 1 108 ? 14.966 -6.787 2.468 1.00 92.25 108 ALA A C 1
ATOM 796 O O . ALA A 1 108 ? 15.134 -6.889 1.254 1.00 92.25 108 ALA A O 1
ATOM 797 N N . GLY A 1 109 ? 15.586 -7.589 3.342 1.00 91.31 109 GLY A N 1
ATOM 798 C CA . GLY A 1 109 ? 16.510 -8.666 2.963 1.00 91.31 109 GLY A CA 1
ATOM 799 C C . GLY A 1 109 ? 17.945 -8.212 2.665 1.00 91.31 109 GLY A C 1
ATOM 800 O O . GLY A 1 109 ? 18.780 -9.047 2.326 1.00 91.31 109 GLY A O 1
ATOM 801 N N . TYR A 1 110 ? 18.248 -6.922 2.823 1.00 92.62 110 TYR A N 1
ATOM 802 C CA . TYR A 1 110 ? 19.573 -6.340 2.612 1.00 92.62 110 TYR A CA 1
ATOM 803 C C . TYR A 1 110 ? 20.095 -5.665 3.882 1.00 92.62 110 TYR A C 1
ATOM 805 O O . TYR A 1 110 ? 19.351 -5.436 4.836 1.00 92.62 110 TYR A O 1
ATOM 813 N N . ASN A 1 111 ? 21.386 -5.324 3.893 1.00 93.69 111 ASN A N 1
ATOM 814 C CA . ASN A 1 111 ? 21.915 -4.398 4.886 1.00 93.69 111 ASN A CA 1
ATOM 815 C C . ASN A 1 111 ? 21.310 -3.005 4.626 1.00 93.69 111 ASN A C 1
ATOM 817 O O . ASN A 1 111 ? 21.586 -2.418 3.578 1.00 93.69 111 ASN A O 1
ATOM 821 N N . PRO A 1 112 ? 20.500 -2.459 5.547 1.00 94.19 112 PRO A N 1
ATOM 822 C CA . PRO A 1 112 ? 19.787 -1.212 5.304 1.00 94.19 112 PRO A CA 1
ATOM 823 C C . PRO A 1 112 ? 20.713 0.006 5.163 1.00 94.19 112 PRO A C 1
ATOM 825 O O . PRO A 1 112 ? 20.311 1.004 4.572 1.00 94.19 112 PRO A O 1
ATOM 828 N N . PHE A 1 113 ? 21.949 -0.071 5.667 1.00 94.38 113 PHE A N 1
ATOM 829 C CA . PHE A 1 113 ? 22.940 1.005 5.551 1.00 94.38 113 PHE A CA 1
ATOM 830 C C . PHE A 1 113 ? 23.603 1.086 4.169 1.00 94.38 113 PHE A C 1
ATOM 832 O O . PHE A 1 113 ? 24.187 2.115 3.853 1.00 94.38 113 PHE A O 1
ATOM 839 N N . ASP A 1 114 ? 23.477 0.044 3.342 1.00 94.69 114 ASP A N 1
ATOM 840 C CA . ASP A 1 114 ? 23.999 0.024 1.967 1.00 94.69 114 ASP A CA 1
ATOM 841 C C . ASP A 1 114 ? 22.929 0.451 0.937 1.00 94.69 114 ASP A C 1
ATOM 843 O O . ASP A 1 114 ? 23.148 0.371 -0.272 1.00 94.69 114 ASP A O 1
ATOM 847 N N . ARG A 1 115 ? 21.739 0.845 1.413 1.00 93.19 115 ARG A N 1
ATOM 848 C CA . ARG A 1 115 ? 20.533 1.154 0.626 1.00 93.19 115 ARG A CA 1
ATOM 849 C C . ARG A 1 115 ? 20.115 2.603 0.858 1.00 93.19 115 ARG A C 1
ATOM 851 O O . ARG A 1 115 ? 19.060 2.893 1.427 1.00 93.19 115 ARG A O 1
ATOM 858 N N . ASP A 1 116 ? 21.009 3.516 0.502 1.00 92.06 116 ASP A N 1
ATOM 859 C CA . ASP A 1 116 ? 20.940 4.944 0.822 1.00 92.06 116 ASP A CA 1
ATOM 860 C C . ASP A 1 116 ? 20.760 5.848 -0.407 1.00 92.06 116 ASP A C 1
ATOM 862 O O . ASP A 1 116 ? 20.844 7.074 -0.293 1.00 92.06 116 ASP A O 1
ATOM 866 N N . LYS A 1 117 ? 20.493 5.281 -1.595 1.00 93.62 117 LYS A N 1
ATOM 867 C CA . LYS A 1 117 ? 20.328 6.092 -2.808 1.00 93.62 117 LYS A CA 1
ATOM 868 C C . LYS A 1 117 ? 18.975 6.794 -2.843 1.00 93.62 117 LYS A C 1
ATOM 870 O O . LYS A 1 117 ? 17.921 6.182 -3.023 1.00 93.62 117 LYS A O 1
ATOM 875 N N . GLY A 1 118 ? 19.042 8.117 -2.766 1.00 95.38 118 GLY A N 1
ATOM 876 C CA . GLY A 1 118 ? 17.894 9.003 -2.850 1.00 95.38 118 GLY A CA 1
ATOM 877 C C . GLY A 1 118 ? 17.081 9.044 -1.570 1.00 95.38 118 GLY A C 1
ATOM 878 O O . GLY A 1 118 ? 17.121 8.150 -0.727 1.00 95.38 118 GLY A O 1
ATOM 879 N N . THR A 1 119 ? 16.279 10.089 -1.444 1.00 97.06 119 THR A N 1
ATOM 880 C CA . THR A 1 119 ? 15.475 10.360 -0.252 1.00 97.06 119 THR A CA 1
ATOM 881 C C . THR A 1 119 ? 14.035 10.609 -0.660 1.00 97.06 119 THR A C 1
ATOM 883 O O . THR A 1 119 ? 13.773 11.280 -1.650 1.00 97.06 119 THR A O 1
ATOM 886 N N . THR A 1 120 ? 13.097 10.056 0.098 1.00 97.94 120 THR A N 1
ATOM 887 C CA . THR A 1 120 ? 11.667 10.289 -0.064 1.00 97.94 120 THR A CA 1
ATOM 888 C C . THR A 1 120 ? 11.145 11.024 1.155 1.00 97.94 120 THR A C 1
ATOM 890 O O . THR A 1 120 ? 11.165 10.503 2.269 1.00 97.94 120 THR A O 1
ATOM 893 N N . PHE A 1 121 ? 10.673 12.249 0.938 1.00 98.31 121 PHE A N 1
ATOM 894 C CA . PHE A 1 121 ? 9.794 12.926 1.876 1.00 98.31 121 PHE A CA 1
ATOM 895 C C . PHE A 1 121 ? 8.413 12.280 1.805 1.00 98.31 121 PHE A C 1
ATOM 897 O O . PHE A 1 121 ? 7.888 12.075 0.713 1.00 98.31 121 PHE A O 1
ATOM 904 N N . LEU A 1 122 ? 7.805 11.997 2.950 1.00 97.50 122 LEU A N 1
ATOM 905 C CA . LEU A 1 122 ? 6.437 11.495 3.028 1.00 97.50 122 LEU A CA 1
ATOM 906 C C . LEU A 1 122 ? 5.673 12.209 4.133 1.00 97.50 122 LEU A C 1
ATOM 908 O O . LEU A 1 122 ? 6.238 12.554 5.170 1.00 97.50 122 LEU A O 1
ATOM 912 N N . THR A 1 123 ? 4.384 12.428 3.907 1.00 97.94 123 THR A N 1
ATOM 913 C CA . THR A 1 123 ? 3.462 12.995 4.885 1.00 97.94 123 THR A CA 1
ATOM 914 C C . THR A 1 123 ? 2.082 12.380 4.708 1.00 97.94 123 THR A C 1
ATOM 916 O O . THR A 1 123 ? 1.619 12.219 3.583 1.00 97.94 123 THR A O 1
ATOM 919 N N . GLU A 1 124 ? 1.427 12.028 5.807 1.00 97.69 124 GLU A N 1
ATOM 920 C CA . GLU A 1 124 ? 0.059 11.511 5.827 1.00 97.69 124 GLU A CA 1
ATOM 921 C C . GLU A 1 124 ? -0.711 12.174 6.966 1.00 97.69 124 GLU A C 1
ATOM 923 O O . GLU A 1 124 ? -0.202 12.296 8.081 1.00 97.69 124 GLU A O 1
ATOM 928 N N . TRP A 1 125 ? -1.942 12.597 6.684 1.00 98.00 125 TRP A N 1
ATOM 929 C CA . TRP A 1 125 ? -2.843 13.207 7.653 1.00 98.00 125 TRP A CA 1
ATOM 930 C C . TRP A 1 125 ? -4.184 12.497 7.667 1.00 98.00 125 TRP A C 1
ATOM 932 O O . TRP A 1 125 ? -4.869 12.420 6.649 1.00 98.00 125 TRP A O 1
ATOM 942 N N . GLN A 1 126 ? -4.569 12.039 8.851 1.00 97.88 126 GLN A N 1
ATOM 943 C CA . GLN A 1 126 ? -5.827 11.374 9.142 1.00 97.88 126 GLN A CA 1
ATOM 944 C C . GLN A 1 126 ? -6.722 12.297 9.963 1.00 97.88 126 GLN A C 1
ATOM 946 O O . GLN A 1 126 ? -6.311 12.819 11.001 1.00 97.88 126 GLN A O 1
ATOM 951 N N . ILE A 1 127 ? -7.961 12.467 9.514 1.00 98.19 127 ILE A N 1
ATOM 952 C CA . ILE A 1 127 ? -8.990 13.272 10.165 1.00 98.19 127 ILE A CA 1
ATOM 953 C C . ILE A 1 127 ? -10.197 12.374 10.418 1.00 98.19 127 ILE A C 1
ATOM 955 O O . ILE A 1 127 ? -10.859 11.931 9.481 1.00 98.19 127 ILE A O 1
ATOM 959 N N . SER A 1 128 ? -10.483 12.116 11.689 1.00 97.94 128 SER A N 1
ATOM 960 C CA . SER A 1 128 ? -11.669 11.389 12.134 1.00 97.94 128 SER A CA 1
ATOM 961 C C . SER A 1 128 ? -12.838 12.348 12.354 1.00 97.94 128 SER A C 1
ATOM 963 O O . SER A 1 128 ? -12.683 13.419 12.949 1.00 97.94 128 SER A O 1
ATOM 965 N N . HIS A 1 129 ? -14.035 11.945 11.940 1.00 97.31 129 HIS A N 1
ATOM 966 C CA . HIS A 1 129 ? -15.263 12.720 12.107 1.00 97.31 129 HIS A CA 1
ATOM 967 C C . HIS A 1 129 ? -16.449 11.825 12.471 1.00 97.31 129 HIS A C 1
ATOM 969 O O . HIS A 1 129 ? -16.388 10.598 12.394 1.00 97.31 129 HIS A O 1
ATOM 975 N N . THR A 1 130 ? -17.553 12.457 12.862 1.00 97.75 130 THR A N 1
ATOM 976 C CA . THR A 1 130 ? -18.833 11.790 13.116 1.00 97.75 130 THR A CA 1
ATOM 977 C C . THR A 1 130 ? -19.911 12.495 12.310 1.00 97.75 130 THR A C 1
ATOM 979 O O . THR A 1 130 ? -20.117 13.697 12.468 1.00 97.75 130 THR A O 1
ATOM 982 N N . ILE A 1 131 ? -20.596 11.751 11.447 1.00 96.06 131 ILE A N 1
ATOM 983 C CA . ILE A 1 131 ? -21.701 12.240 10.620 1.00 96.06 131 ILE A CA 1
ATOM 984 C C . ILE A 1 131 ? -22.924 11.404 10.986 1.00 96.06 131 ILE A C 1
ATOM 986 O O . ILE A 1 131 ? -22.840 10.185 11.025 1.00 96.06 131 ILE A O 1
ATOM 990 N N . PHE A 1 132 ? -24.045 12.047 11.326 1.00 95.12 132 PHE A N 1
ATOM 991 C CA . PHE A 1 132 ? -25.282 11.367 11.754 1.00 95.12 132 PHE A CA 1
ATOM 992 C C . PHE A 1 132 ? -25.089 10.298 12.855 1.00 95.12 132 PHE A C 1
ATOM 994 O O . PHE A 1 132 ? -25.809 9.308 12.899 1.00 95.12 132 PHE A O 1
ATOM 1001 N N . GLY A 1 133 ? -24.124 10.505 13.758 1.00 95.38 133 GLY A N 1
ATOM 1002 C CA . GLY A 1 133 ? -23.846 9.596 14.877 1.00 95.38 133 GLY A CA 1
ATOM 1003 C C . GLY A 1 133 ? -22.930 8.410 14.555 1.00 95.38 133 GLY A C 1
ATOM 1004 O O . GLY A 1 133 ? -22.613 7.657 15.467 1.00 95.38 133 GLY A O 1
ATOM 1005 N N . VAL A 1 134 ? -22.460 8.268 13.311 1.00 97.31 134 VAL A N 1
ATOM 1006 C CA . VAL A 1 134 ? -21.545 7.197 12.881 1.00 97.31 134 VAL A CA 1
ATOM 1007 C C . VAL A 1 134 ? -20.178 7.753 12.488 1.00 97.31 134 VAL A C 1
ATOM 1009 O O . VAL A 1 134 ? -20.057 8.855 11.937 1.00 97.31 134 VAL A O 1
ATOM 1012 N N . THR A 1 135 ? -19.124 7.015 12.824 1.00 97.31 135 THR A N 1
ATOM 1013 C CA . THR A 1 135 ? -17.737 7.459 12.658 1.00 97.31 135 THR A CA 1
ATOM 1014 C C . THR A 1 135 ? -17.256 7.298 11.220 1.00 97.31 135 THR A C 1
ATOM 1016 O O . THR A 1 135 ? -17.701 6.440 10.460 1.00 97.31 135 THR A O 1
ATOM 1019 N N . GLY A 1 136 ? -16.333 8.156 10.822 1.00 97.88 136 GLY A N 1
ATOM 1020 C CA . GLY A 1 136 ? -15.604 8.032 9.573 1.00 97.88 136 GLY A CA 1
ATOM 1021 C C . GLY A 1 136 ? -14.218 8.628 9.724 1.00 97.88 136 GLY A C 1
ATOM 1022 O O . GLY A 1 136 ? -13.923 9.321 10.703 1.00 97.88 136 GLY A O 1
ATOM 1023 N N . LYS A 1 137 ? -13.361 8.350 8.749 1.00 97.88 137 LYS A N 1
ATOM 1024 C CA . LYS A 1 137 ? -12.004 8.881 8.708 1.00 97.88 137 LYS A CA 1
ATOM 1025 C C . LYS A 1 137 ? -11.620 9.199 7.276 1.00 97.88 137 LYS A C 1
ATOM 1027 O O . LYS A 1 137 ? -11.839 8.379 6.387 1.00 97.88 137 LYS A O 1
ATOM 1032 N N . GLN A 1 138 ? -11.018 10.366 7.090 1.00 97.75 138 GLN A N 1
ATOM 1033 C CA . GLN A 1 138 ? -10.408 10.790 5.837 1.00 97.75 138 GLN A CA 1
ATOM 1034 C C . GLN A 1 138 ? -8.899 10.860 5.994 1.00 97.75 138 GLN A C 1
ATOM 1036 O O . GLN A 1 138 ? -8.405 11.409 6.975 1.00 97.75 138 GLN A O 1
ATOM 1041 N N . THR A 1 139 ? -8.184 10.326 5.017 1.00 98.00 139 THR A N 1
ATOM 1042 C CA . THR A 1 139 ? -6.727 10.271 4.996 1.00 98.00 139 THR A CA 1
ATOM 1043 C C . THR A 1 139 ? -6.230 10.894 3.705 1.00 98.00 139 THR A C 1
ATOM 1045 O O . THR A 1 139 ? -6.715 10.547 2.628 1.00 98.00 139 THR A O 1
ATOM 1048 N N . LEU A 1 140 ? -5.279 11.816 3.811 1.00 98.19 140 LEU A N 1
ATOM 1049 C CA . LEU A 1 140 ? -4.590 12.415 2.675 1.00 98.19 140 LEU A CA 1
ATOM 1050 C C . LEU A 1 140 ? -3.092 12.217 2.865 1.00 98.19 140 LEU A C 1
ATOM 1052 O O . LEU A 1 140 ? -2.541 12.640 3.883 1.00 98.19 140 LEU A O 1
ATOM 1056 N N . GLY A 1 141 ? -2.447 11.608 1.880 1.00 97.88 141 GLY A N 1
ATOM 1057 C CA . GLY A 1 141 ? -1.016 11.369 1.890 1.00 97.88 141 GLY A CA 1
ATOM 1058 C C . GLY A 1 141 ? -0.332 11.914 0.649 1.00 97.88 141 GLY A C 1
ATOM 1059 O O . GLY A 1 141 ? -0.889 11.920 -0.448 1.00 97.88 141 GLY A O 1
ATOM 1060 N N . PHE A 1 142 ? 0.889 12.389 0.840 1.00 98.12 142 PHE A N 1
ATOM 1061 C CA . PHE A 1 142 ? 1.756 12.904 -0.205 1.00 98.12 142 PHE A CA 1
ATOM 1062 C C . PHE A 1 142 ? 3.168 12.380 0.018 1.00 98.12 142 PHE A C 1
ATOM 1064 O O . PHE A 1 142 ? 3.646 12.341 1.153 1.00 98.12 142 PHE A O 1
ATOM 1071 N N . ALA A 1 143 ? 3.850 12.016 -1.061 1.00 98.12 143 ALA A N 1
ATOM 1072 C CA . ALA A 1 143 ? 5.276 11.747 -1.008 1.00 98.12 143 ALA A CA 1
ATOM 1073 C C . ALA A 1 143 ? 5.995 12.379 -2.197 1.00 98.12 143 ALA A C 1
ATOM 1075 O O . ALA A 1 143 ? 5.422 12.518 -3.277 1.00 98.12 143 ALA A O 1
ATOM 1076 N N . TYR A 1 144 ? 7.247 12.761 -1.964 1.00 97.94 144 TYR A N 1
ATOM 1077 C CA . TYR A 1 144 ? 8.151 13.346 -2.943 1.00 97.94 144 TYR A CA 1
ATOM 1078 C C . TYR A 1 144 ? 9.532 12.713 -2.785 1.00 97.94 144 TYR A C 1
ATOM 1080 O O . TYR A 1 144 ? 10.188 12.899 -1.759 1.00 97.94 144 TYR A O 1
ATOM 1088 N N . GLY A 1 145 ? 9.963 11.951 -3.781 1.00 97.12 145 GLY A N 1
ATOM 1089 C CA . GLY A 1 145 ? 11.275 11.330 -3.838 1.00 97.12 145 GLY A CA 1
ATOM 1090 C C . GLY A 1 145 ? 12.226 12.086 -4.759 1.00 97.12 145 GLY A C 1
ATOM 1091 O O . GLY A 1 145 ? 11.839 12.468 -5.858 1.00 97.12 145 GLY A O 1
ATOM 1092 N N . PHE A 1 146 ? 13.471 12.255 -4.328 1.00 95.31 146 PHE A N 1
ATOM 1093 C CA . PHE A 1 146 ? 14.533 12.956 -5.054 1.00 95.31 146 PHE A CA 1
ATOM 1094 C C . PHE A 1 146 ? 15.868 12.211 -4.952 1.00 95.31 146 PHE A C 1
ATOM 1096 O O . PHE A 1 146 ? 16.051 11.363 -4.070 1.00 95.31 146 PHE A O 1
ATOM 1103 N N . ASP A 1 147 ? 16.781 12.494 -5.887 1.00 93.19 147 ASP A N 1
ATOM 1104 C CA . ASP A 1 147 ? 18.099 11.841 -6.021 1.00 93.19 147 ASP A CA 1
ATOM 1105 C C . ASP A 1 147 ? 18.025 10.305 -6.086 1.00 93.19 147 ASP A C 1
ATOM 1107 O O . ASP A 1 147 ? 18.877 9.571 -5.579 1.00 93.19 147 ASP A O 1
ATOM 1111 N N . ARG A 1 148 ? 16.948 9.799 -6.684 1.00 91.50 148 ARG A N 1
ATOM 1112 C CA . ARG A 1 148 ? 16.603 8.377 -6.694 1.00 91.50 148 ARG A CA 1
ATOM 1113 C C . ARG A 1 148 ? 17.451 7.605 -7.698 1.00 91.50 148 ARG A C 1
ATOM 1115 O O . ARG A 1 148 ? 18.070 8.184 -8.575 1.00 91.50 148 ARG A O 1
ATOM 1122 N N . ASN A 1 149 ? 17.418 6.279 -7.605 1.00 90.56 149 ASN A N 1
ATOM 1123 C CA . ASN A 1 149 ? 17.966 5.384 -8.623 1.00 90.56 149 ASN A CA 1
ATOM 1124 C C . ASN A 1 149 ? 16.914 4.323 -8.975 1.00 90.56 149 ASN A C 1
ATOM 1126 O O . ASN A 1 149 ? 16.865 3.238 -8.387 1.00 90.56 149 ASN A O 1
ATOM 1130 N N . SER A 1 150 ? 16.004 4.671 -9.884 1.00 88.31 150 SER A N 1
ATOM 1131 C CA . SER A 1 150 ? 14.822 3.863 -10.222 1.00 88.31 150 SER A CA 1
ATOM 1132 C C . SER A 1 150 ? 14.882 3.338 -11.655 1.00 88.31 150 SER A C 1
ATOM 1134 O O . SER A 1 150 ? 15.692 3.802 -12.449 1.00 88.31 150 SER A O 1
ATOM 1136 N N . LEU A 1 151 ? 14.091 2.310 -11.983 1.00 88.88 151 LEU A N 1
ATOM 1137 C CA . LEU A 1 151 ? 13.990 1.829 -13.365 1.00 88.88 151 LEU A CA 1
ATOM 1138 C C . LEU A 1 151 ? 13.415 2.941 -14.248 1.00 88.88 151 LEU A C 1
ATOM 1140 O O . LEU A 1 151 ? 12.387 3.522 -13.914 1.00 88.88 151 LEU A O 1
ATOM 1144 N N . ASP A 1 152 ? 14.059 3.204 -15.381 1.00 91.31 152 ASP A N 1
ATOM 1145 C CA . ASP A 1 152 ? 13.581 4.205 -16.326 1.00 91.31 152 ASP A CA 1
ATOM 1146 C C . ASP A 1 152 ? 12.533 3.607 -17.280 1.00 91.31 152 ASP A C 1
ATOM 1148 O O . ASP A 1 152 ? 12.870 2.997 -18.299 1.00 91.31 152 ASP A O 1
ATOM 1152 N N . PHE A 1 153 ? 11.247 3.774 -16.965 1.00 89.19 153 PHE A N 1
ATOM 1153 C CA . PHE A 1 153 ? 10.172 3.366 -17.878 1.00 89.19 153 PHE A CA 1
ATOM 1154 C C . PHE A 1 153 ? 10.110 4.230 -19.155 1.00 89.19 153 PHE A C 1
ATOM 1156 O O . PHE A 1 153 ? 9.602 3.762 -20.178 1.00 89.19 153 PHE A O 1
ATOM 1163 N N . GLY A 1 154 ? 10.675 5.440 -19.102 1.00 89.31 154 GLY A N 1
ATOM 1164 C CA . GLY A 1 154 ? 10.813 6.401 -20.199 1.00 89.31 154 GLY A CA 1
ATOM 1165 C C . GLY A 1 154 ? 11.882 6.037 -21.225 1.00 89.31 154 GLY A C 1
ATOM 1166 O O . GLY A 1 154 ? 11.799 6.445 -22.387 1.00 89.31 154 GLY A O 1
ATOM 1167 N N . ALA A 1 155 ? 12.880 5.252 -20.819 1.00 88.56 155 ALA A N 1
ATOM 1168 C CA . ALA A 1 155 ? 13.967 4.838 -21.692 1.00 88.56 155 ALA A CA 1
ATOM 1169 C C . ALA A 1 155 ? 13.454 4.039 -22.900 1.00 88.56 155 ALA A C 1
ATOM 1171 O O . ALA A 1 155 ? 12.552 3.202 -22.790 1.00 88.56 155 ALA A O 1
ATOM 1172 N N . ASP A 1 156 ? 14.089 4.244 -24.062 1.00 87.00 156 ASP A N 1
ATOM 1173 C CA . ASP A 1 156 ? 13.803 3.444 -25.255 1.00 87.00 156 ASP A CA 1
ATOM 1174 C C . ASP A 1 156 ? 13.948 1.951 -24.904 1.00 87.00 156 ASP A C 1
ATOM 1176 O O . ASP A 1 156 ? 15.024 1.525 -24.459 1.00 87.00 156 ASP A O 1
ATOM 1180 N N . PRO A 1 157 ? 12.916 1.123 -25.137 1.00 85.69 157 PRO A N 1
ATOM 1181 C CA . PRO A 1 157 ? 12.962 -0.293 -24.793 1.00 85.69 157 PRO A CA 1
ATOM 1182 C C . PRO A 1 157 ? 14.123 -1.054 -25.451 1.00 85.69 157 PRO A C 1
ATOM 1184 O O . PRO A 1 157 ? 14.568 -2.081 -24.941 1.00 85.69 157 PRO A O 1
ATOM 1187 N N . ARG A 1 158 ? 14.636 -0.568 -26.588 1.00 84.50 158 ARG A N 1
ATOM 1188 C CA . ARG A 1 158 ? 15.811 -1.138 -27.260 1.00 84.50 158 ARG A CA 1
ATOM 1189 C C . ARG A 1 158 ? 17.093 -0.842 -26.494 1.00 84.50 158 ARG A C 1
ATOM 1191 O O . ARG A 1 158 ? 17.947 -1.719 -26.418 1.00 84.50 158 ARG A O 1
ATOM 1198 N N . PHE A 1 159 ? 17.223 0.353 -25.915 1.00 86.56 159 PHE A N 1
ATOM 1199 C CA . PHE A 1 159 ? 18.351 0.684 -25.044 1.00 86.56 159 PHE A CA 1
ATOM 1200 C C . PHE A 1 159 ? 18.260 -0.064 -23.717 1.00 86.56 159 PHE A C 1
ATOM 1202 O O . PHE A 1 159 ? 19.276 -0.577 -23.261 1.00 86.56 159 PHE A O 1
ATOM 1209 N N . GLN A 1 160 ? 17.054 -0.227 -23.165 1.00 87.25 160 GLN A N 1
ATOM 1210 C CA . GLN A 1 160 ? 16.822 -1.087 -22.001 1.00 87.25 160 GLN A CA 1
ATOM 1211 C C . GLN A 1 160 ? 17.316 -2.521 -22.244 1.00 87.25 160 GLN A C 1
ATOM 1213 O O . GLN A 1 160 ? 18.111 -3.050 -21.469 1.00 87.25 160 GLN A O 1
ATOM 1218 N N . LEU A 1 161 ? 16.915 -3.132 -23.364 1.00 84.50 161 LEU A N 1
ATOM 1219 C CA . LEU A 1 161 ? 17.357 -4.478 -23.731 1.00 84.50 161 LEU A CA 1
ATOM 1220 C C . LEU A 1 161 ? 18.864 -4.544 -24.025 1.00 84.50 161 LEU A C 1
ATOM 1222 O O . LEU A 1 161 ? 19.530 -5.482 -23.594 1.00 84.50 161 LEU A O 1
ATOM 1226 N N . ALA A 1 162 ? 19.411 -3.567 -24.752 1.00 85.31 162 ALA A N 1
ATOM 1227 C CA . ALA A 1 162 ? 20.836 -3.525 -25.067 1.00 85.31 162 ALA A CA 1
ATOM 1228 C C . ALA A 1 162 ? 21.693 -3.398 -23.801 1.00 85.31 162 ALA A C 1
ATOM 1230 O O . ALA A 1 162 ? 22.695 -4.099 -23.680 1.00 85.31 162 ALA A O 1
ATOM 1231 N N . SER A 1 163 ? 21.285 -2.560 -22.846 1.00 87.00 163 SER A N 1
ATOM 1232 C CA . SER A 1 163 ? 21.932 -2.447 -21.536 1.00 87.00 163 SER A CA 1
ATOM 1233 C C . SER A 1 163 ? 21.883 -3.787 -20.805 1.00 87.00 163 SER A C 1
ATOM 1235 O O . SER A 1 163 ? 22.923 -4.332 -20.450 1.00 87.00 163 SER A O 1
ATOM 1237 N N . LEU A 1 164 ? 20.704 -4.411 -20.720 1.00 85.62 164 LEU A N 1
ATOM 1238 C CA . LEU A 1 164 ? 20.550 -5.695 -20.038 1.00 85.62 164 LEU A CA 1
ATOM 1239 C C . LEU A 1 164 ? 21.433 -6.801 -20.644 1.00 85.62 164 LEU A C 1
ATOM 1241 O O . LEU A 1 164 ? 21.988 -7.612 -19.913 1.00 85.62 164 LEU A O 1
ATOM 1245 N N . VAL A 1 165 ? 21.591 -6.833 -21.971 1.00 84.81 165 VAL A N 1
ATOM 1246 C CA . VAL A 1 165 ? 22.421 -7.838 -22.661 1.00 84.81 165 VAL A CA 1
ATOM 1247 C C . VAL A 1 165 ? 23.919 -7.529 -22.573 1.00 84.81 165 VAL A C 1
ATOM 1249 O O . VAL A 1 165 ? 24.723 -8.458 -22.536 1.00 84.81 165 VAL A O 1
ATOM 1252 N N . THR A 1 166 ? 24.317 -6.254 -22.563 1.00 86.94 166 THR A N 1
ATOM 1253 C CA . THR A 1 166 ? 25.740 -5.863 -22.597 1.00 86.94 166 THR A CA 1
ATOM 1254 C C . THR A 1 166 ? 26.358 -5.687 -21.213 1.00 86.94 166 THR A C 1
ATOM 1256 O O . THR A 1 166 ? 27.507 -6.078 -21.022 1.00 86.94 166 THR A O 1
ATOM 1259 N N . THR A 1 167 ? 25.623 -5.124 -20.254 1.00 87.56 167 THR A N 1
ATOM 1260 C CA . THR A 1 167 ? 26.108 -4.853 -18.891 1.00 87.56 167 THR A CA 1
ATOM 1261 C C . THR A 1 167 ? 25.460 -5.748 -17.840 1.00 87.56 167 THR A C 1
ATOM 1263 O O . THR A 1 167 ? 25.982 -5.856 -16.735 1.00 87.56 167 THR A O 1
ATOM 1266 N N . GLY A 1 168 ? 24.340 -6.404 -18.163 1.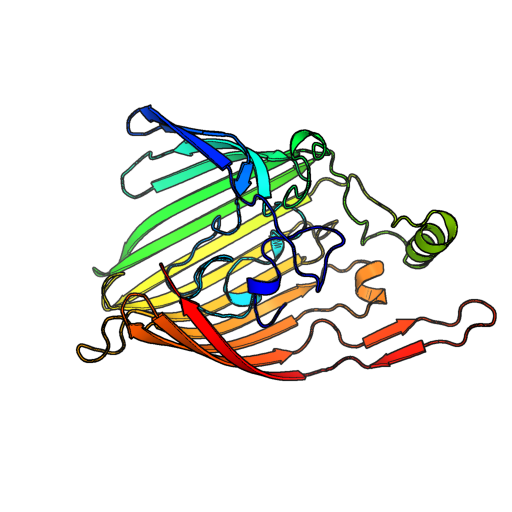00 84.94 168 GLY A N 1
ATOM 1267 C CA . GLY A 1 168 ? 23.527 -7.113 -17.172 1.00 84.94 168 GLY A CA 1
ATOM 1268 C C . GLY A 1 168 ? 22.627 -6.187 -16.348 1.00 84.94 168 GLY A C 1
ATOM 1269 O O . GLY A 1 168 ? 21.958 -6.659 -15.431 1.00 84.94 168 GLY A O 1
ATOM 1270 N N . GLU A 1 169 ? 22.579 -4.890 -16.667 1.00 86.69 169 GLU A N 1
ATOM 1271 C CA . GLU A 1 169 ? 21.844 -3.881 -15.902 1.00 86.69 169 GLU A CA 1
ATOM 1272 C C . GLU A 1 169 ? 20.745 -3.220 -16.738 1.00 86.69 169 GLU A C 1
ATOM 1274 O O . GLU A 1 169 ? 20.890 -2.996 -17.940 1.00 86.69 169 GLU A O 1
ATOM 1279 N N . THR A 1 170 ? 19.637 -2.862 -16.092 1.00 88.00 170 THR A N 1
ATOM 1280 C CA . THR A 1 170 ? 18.575 -2.043 -16.695 1.00 88.00 170 THR A CA 1
ATOM 1281 C C . THR A 1 170 ? 18.944 -0.564 -16.655 1.00 88.00 170 THR A C 1
ATOM 1283 O O . THR A 1 170 ? 19.543 -0.118 -15.678 1.00 88.00 170 THR A O 1
ATOM 1286 N N . VAL A 1 171 ? 18.503 0.219 -17.639 1.00 90.44 171 VAL A N 1
ATOM 1287 C CA . VAL A 1 171 ? 18.653 1.680 -17.632 1.00 90.44 171 VAL A CA 1
ATOM 1288 C C . VAL A 1 171 ? 17.874 2.266 -16.458 1.00 90.44 171 VAL A C 1
ATOM 1290 O O . VAL A 1 171 ? 16.702 1.938 -16.232 1.00 90.44 171 VAL A O 1
ATOM 1293 N N . ARG A 1 172 ? 18.556 3.122 -15.700 1.00 92.06 172 ARG A N 1
ATOM 1294 C CA . ARG A 1 172 ? 18.040 3.768 -14.498 1.00 92.06 172 ARG A CA 1
ATOM 1295 C C . ARG A 1 172 ? 17.879 5.267 -14.715 1.00 92.06 172 ARG A C 1
ATOM 1297 O O . ARG A 1 172 ? 18.587 5.854 -15.529 1.00 92.06 172 ARG A O 1
ATOM 1304 N N . THR A 1 173 ? 16.990 5.872 -13.940 1.00 91.31 173 THR A N 1
ATOM 1305 C CA . THR A 1 173 ? 16.756 7.316 -13.916 1.00 91.31 173 THR A CA 1
ATOM 1306 C C . THR A 1 173 ? 16.818 7.860 -12.493 1.00 91.31 173 THR A C 1
ATOM 1308 O O . THR A 1 173 ? 16.412 7.189 -11.532 1.00 91.31 173 THR A O 1
ATOM 1311 N N . ASN A 1 174 ? 17.292 9.104 -12.403 1.00 92.69 174 ASN A N 1
ATOM 1312 C CA . ASN A 1 174 ? 17.313 9.913 -11.187 1.00 92.69 174 ASN A CA 1
ATOM 1313 C C . ASN A 1 174 ? 16.196 10.962 -11.181 1.00 92.69 174 ASN A C 1
ATOM 1315 O O . ASN A 1 174 ? 16.273 11.926 -10.426 1.00 92.69 174 ASN A O 1
ATOM 1319 N N . ALA A 1 175 ? 15.193 10.809 -12.050 1.00 91.88 175 ALA A N 1
ATOM 1320 C CA . ALA A 1 175 ? 14.031 11.677 -12.047 1.00 91.88 175 ALA A CA 1
ATOM 1321 C C . ALA A 1 175 ? 13.377 11.688 -10.659 1.00 91.88 175 ALA A C 1
ATOM 1323 O O . ALA A 1 175 ? 13.130 10.635 -10.053 1.00 91.88 175 ALA A O 1
ATOM 1324 N N . ASP A 1 176 ? 13.098 12.896 -10.180 1.00 94.25 176 ASP A N 1
ATOM 1325 C CA . ASP A 1 176 ? 12.272 13.099 -9.002 1.00 94.25 176 ASP A CA 1
ATOM 1326 C C . ASP A 1 176 ? 10.892 12.489 -9.236 1.00 94.25 176 ASP A C 1
ATOM 1328 O O . ASP A 1 176 ? 10.435 12.393 -10.379 1.00 94.25 176 ASP A O 1
ATOM 1332 N N . SER A 1 177 ? 10.229 12.083 -8.151 1.00 94.69 177 SER A N 1
ATOM 1333 C CA . SER A 1 177 ? 8.869 11.579 -8.242 1.00 94.69 177 SER A CA 1
ATOM 1334 C C . SER A 1 177 ? 7.945 12.072 -7.150 1.00 94.69 177 SER A C 1
ATOM 1336 O O . SER A 1 177 ? 8.366 12.189 -6.005 1.00 94.69 177 SER A O 1
ATOM 1338 N N . TRP A 1 178 ? 6.678 12.313 -7.472 1.00 97.00 178 TRP A N 1
ATOM 1339 C CA . TRP A 1 178 ? 5.656 12.665 -6.501 1.00 97.00 178 TRP A CA 1
ATOM 1340 C C . TRP A 1 178 ? 4.375 11.860 -6.668 1.00 97.00 178 TRP A C 1
ATOM 1342 O O . TRP A 1 178 ? 3.956 11.497 -7.770 1.00 97.00 178 TRP A O 1
ATOM 1352 N N . VAL A 1 179 ? 3.724 11.636 -5.530 1.00 97.94 179 VAL A N 1
ATOM 1353 C CA . VAL A 1 179 ? 2.444 10.936 -5.438 1.00 97.94 179 VAL A CA 1
ATOM 1354 C C . VAL A 1 179 ? 1.532 11.673 -4.473 1.00 97.94 179 VAL A C 1
ATOM 1356 O O . VAL A 1 179 ? 1.974 12.180 -3.442 1.00 97.94 179 VAL A O 1
ATOM 1359 N N . LEU A 1 180 ? 0.246 11.709 -4.800 1.00 98.12 180 LEU A N 1
ATOM 1360 C CA . LEU A 1 180 ? -0.818 12.177 -3.923 1.00 98.12 180 LEU A CA 1
ATOM 1361 C C . LEU A 1 180 ? -1.876 11.085 -3.863 1.00 98.12 180 LEU A C 1
ATOM 1363 O O . LEU A 1 180 ? -2.348 10.623 -4.902 1.00 98.12 180 LEU A O 1
ATOM 1367 N N . TYR A 1 181 ? -2.271 10.686 -2.662 1.00 97.94 181 TYR A N 1
ATOM 1368 C CA . TYR A 1 181 ? -3.326 9.704 -2.477 1.00 97.94 181 TYR A CA 1
ATOM 1369 C C . TYR A 1 181 ? -4.295 10.118 -1.379 1.00 97.94 181 TYR A C 1
ATOM 1371 O O . TYR A 1 181 ? -3.959 10.811 -0.422 1.00 97.94 181 TYR A O 1
ATOM 1379 N N . TYR A 1 182 ? -5.528 9.671 -1.549 1.00 98.38 182 TYR A N 1
ATOM 1380 C CA . TYR A 1 182 ? -6.630 9.840 -0.631 1.00 98.38 182 TYR A CA 1
ATOM 1381 C C . TYR A 1 182 ? -7.181 8.470 -0.257 1.00 98.38 182 TYR A C 1
ATOM 1383 O O . TYR A 1 182 ? -7.325 7.589 -1.108 1.00 98.38 182 TYR A O 1
ATOM 1391 N N . ASN A 1 183 ? -7.525 8.312 1.013 1.00 98.12 183 ASN A N 1
ATOM 1392 C CA . ASN A 1 183 ? -8.149 7.117 1.546 1.00 98.12 183 ASN A CA 1
ATOM 1393 C C . ASN A 1 183 ? -9.201 7.504 2.592 1.00 98.12 183 ASN A C 1
ATOM 1395 O O . ASN A 1 183 ? -8.878 8.028 3.657 1.00 98.12 183 ASN A O 1
ATOM 1399 N N . GLY A 1 184 ? -10.463 7.231 2.291 1.00 98.06 184 GLY A N 1
ATOM 1400 C CA . GLY A 1 184 ? -11.599 7.572 3.133 1.00 98.06 184 GLY A CA 1
ATOM 1401 C C . GLY A 1 184 ? -12.476 6.371 3.445 1.00 98.06 184 GLY A C 1
ATOM 1402 O O . GLY A 1 184 ? -12.643 5.478 2.614 1.00 98.06 184 GLY A O 1
ATOM 1403 N N . HIS A 1 185 ? -13.081 6.365 4.629 1.00 98.38 185 HIS A N 1
ATOM 1404 C CA . HIS A 1 185 ? -14.213 5.494 4.936 1.00 98.38 185 HIS A CA 1
ATOM 1405 C C . HIS A 1 185 ? -15.247 6.190 5.814 1.00 98.38 185 HIS A C 1
ATOM 1407 O O . HIS A 1 185 ? -14.946 7.129 6.556 1.00 98.38 185 HIS A O 1
ATOM 1413 N N . GLN A 1 186 ? -16.472 5.685 5.746 1.00 98.25 186 GLN A N 1
ATOM 1414 C CA . GLN A 1 186 ? -17.584 6.147 6.557 1.00 98.25 186 GLN A CA 1
ATOM 1415 C C . GLN A 1 186 ? -18.464 4.956 6.929 1.00 98.25 186 GLN A C 1
ATOM 1417 O O . GLN A 1 186 ? -18.976 4.258 6.047 1.00 98.25 186 GLN A O 1
ATOM 1422 N N . TYR A 1 187 ? -18.667 4.754 8.231 1.00 98.19 187 TYR A N 1
ATOM 1423 C CA . TYR A 1 187 ? -19.690 3.838 8.720 1.00 98.19 187 TYR A CA 1
ATOM 1424 C C . TYR A 1 187 ? -21.069 4.346 8.309 1.00 98.19 187 TYR A C 1
ATOM 1426 O O . TYR A 1 187 ? -21.347 5.545 8.378 1.00 98.19 187 TYR A O 1
ATOM 1434 N N . ILE A 1 188 ? -21.926 3.427 7.877 1.00 97.62 188 ILE A N 1
ATOM 1435 C CA . ILE A 1 188 ? -23.354 3.676 7.654 1.00 97.62 188 ILE A CA 1
ATOM 1436 C C . ILE A 1 188 ? -24.135 3.243 8.895 1.00 97.62 188 ILE A C 1
ATOM 1438 O O . ILE A 1 188 ? -25.086 3.911 9.296 1.00 97.62 188 ILE A O 1
ATOM 1442 N N . GLN A 1 189 ? -23.702 2.152 9.528 1.00 96.06 189 GLN A N 1
ATOM 1443 C CA . GLN A 1 189 ? -24.264 1.647 10.771 1.00 96.06 189 GLN A CA 1
ATOM 1444 C C . GLN A 1 189 ? -23.176 0.971 11.605 1.00 96.06 189 GLN A C 1
ATOM 1446 O O . GLN A 1 189 ? -22.340 0.252 11.060 1.00 96.06 189 GLN A O 1
ATOM 1451 N N . GLY A 1 190 ? -23.250 1.153 12.923 1.00 94.56 190 GLY A N 1
ATOM 1452 C CA . GLY A 1 190 ? -22.299 0.567 13.862 1.00 94.56 190 GLY A CA 1
ATOM 1453 C C . GLY A 1 190 ? -20.955 1.290 13.857 1.00 94.56 190 GLY A C 1
ATOM 1454 O O . GLY A 1 190 ? -20.883 2.479 13.537 1.00 94.56 190 GLY A O 1
ATOM 1455 N N . ASP A 1 191 ? -19.916 0.558 14.232 1.00 94.38 191 ASP A N 1
ATOM 1456 C CA . ASP A 1 191 ? -18.545 1.041 14.373 1.00 94.38 191 ASP A CA 1
ATOM 1457 C C . ASP A 1 191 ? -17.536 -0.114 14.193 1.00 94.38 191 ASP A C 1
ATOM 1459 O O . ASP A 1 191 ? -17.879 -1.180 13.675 1.00 94.38 191 ASP A O 1
ATOM 1463 N N . ALA A 1 192 ? -16.287 0.112 14.610 1.00 91.75 192 ALA A N 1
ATOM 1464 C CA . ALA A 1 192 ? -15.183 -0.844 14.515 1.00 91.75 192 ALA A CA 1
ATOM 1465 C C . ALA A 1 192 ? -15.384 -2.141 15.317 1.00 91.75 192 ALA A C 1
ATOM 1467 O O . ALA A 1 192 ? -14.691 -3.123 15.059 1.00 91.75 192 ALA A O 1
ATOM 1468 N N . GLU A 1 193 ? -16.312 -2.170 16.276 1.00 91.56 193 GLU A N 1
ATOM 1469 C CA . GLU A 1 193 ? -16.628 -3.361 17.075 1.00 91.56 193 GLU A CA 1
ATOM 1470 C C . GLU A 1 193 ? -17.745 -4.202 16.437 1.00 91.56 193 GLU A C 1
ATOM 1472 O O . GLU A 1 193 ? -17.945 -5.364 16.796 1.00 91.56 193 GLU A O 1
ATOM 1477 N N . GLY A 1 194 ? -18.471 -3.632 15.476 1.00 93.06 194 GLY A N 1
ATOM 1478 C CA . GLY 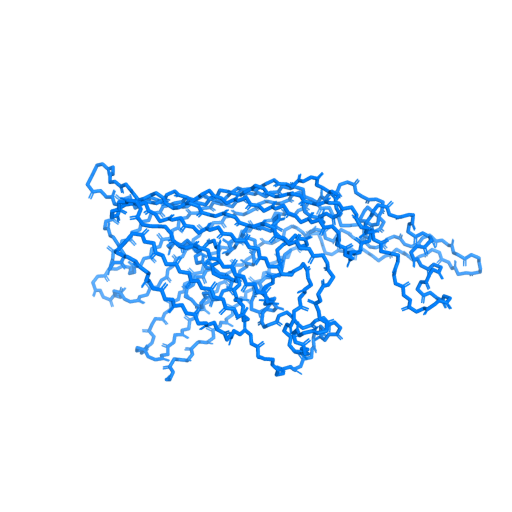A 1 194 ? -19.553 -4.295 14.768 1.00 93.06 194 GLY A CA 1
ATOM 1479 C C . GLY A 1 194 ? -20.343 -3.294 13.939 1.00 93.06 194 GLY A C 1
ATOM 1480 O O . GLY A 1 194 ? -21.105 -2.483 14.470 1.00 93.06 194 GLY A O 1
ATOM 1481 N N . GLY A 1 195 ? -20.190 -3.354 12.623 1.00 95.12 195 GLY A N 1
ATOM 1482 C CA . GLY A 1 195 ? -20.732 -2.337 11.739 1.00 95.12 195 GLY A CA 1
ATOM 1483 C C . GLY A 1 195 ? -20.337 -2.535 10.290 1.00 95.12 195 GLY A C 1
ATOM 1484 O O . GLY A 1 195 ? -19.536 -3.401 9.943 1.00 95.12 195 GLY A O 1
ATOM 1485 N N . TRP A 1 196 ? -20.918 -1.712 9.429 1.00 97.56 196 TRP A N 1
ATOM 1486 C CA . TRP A 1 196 ? -20.613 -1.719 8.008 1.00 97.56 196 TRP A CA 1
ATOM 1487 C C . TRP A 1 196 ? -20.651 -0.311 7.433 1.00 97.56 196 TRP A C 1
ATOM 1489 O O . TRP A 1 196 ? -21.309 0.605 7.944 1.00 97.56 196 TRP A O 1
ATOM 1499 N N . GLY A 1 197 ? -19.926 -0.136 6.341 1.00 98.00 197 GLY A N 1
ATOM 1500 C CA . GLY A 1 197 ? -19.795 1.148 5.686 1.00 98.00 197 GLY A CA 1
ATOM 1501 C C . GLY A 1 197 ? -19.143 1.021 4.326 1.00 98.00 197 GLY A C 1
ATOM 1502 O O . GLY A 1 197 ? -18.971 -0.074 3.793 1.00 98.00 197 GLY A O 1
ATOM 1503 N N . HIS A 1 198 ? -18.799 2.170 3.760 1.00 98.50 198 HIS A N 1
ATOM 1504 C CA . HIS A 1 198 ? -18.133 2.249 2.469 1.00 98.50 198 HIS A CA 1
ATOM 1505 C C . HIS A 1 198 ? -16.750 2.869 2.607 1.00 98.50 198 HIS A C 1
ATOM 1507 O O . HIS A 1 198 ? -16.469 3.609 3.555 1.00 98.50 198 HIS A O 1
ATOM 1513 N N . PHE A 1 199 ? -15.900 2.591 1.626 1.00 98.56 199 PHE A N 1
ATOM 1514 C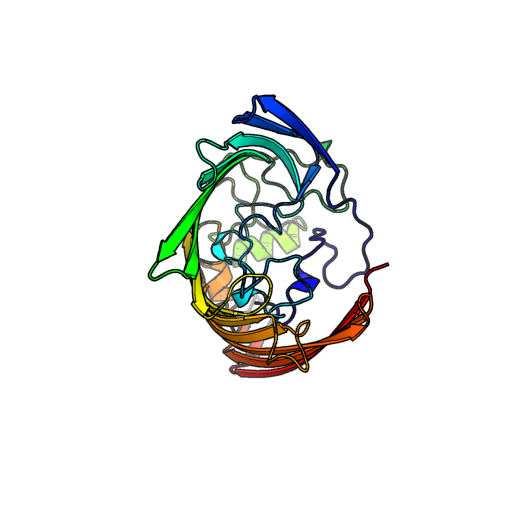 CA . PHE A 1 199 ? -14.600 3.226 1.484 1.00 98.56 199 PHE A CA 1
ATOM 1515 C C . PHE A 1 199 ? -14.374 3.727 0.059 1.00 98.56 199 PHE A C 1
ATOM 1517 O O . PHE A 1 199 ? -14.981 3.244 -0.899 1.00 98.56 199 PHE A O 1
ATOM 1524 N N . LEU A 1 200 ? -13.465 4.692 -0.054 1.00 98.44 200 LEU A N 1
ATOM 1525 C CA . LEU A 1 200 ? -12.940 5.212 -1.307 1.00 98.44 200 LEU A CA 1
ATOM 1526 C C . LEU A 1 200 ? -11.436 5.420 -1.155 1.00 98.44 200 LEU A C 1
ATOM 1528 O O . LEU A 1 200 ? -10.988 6.107 -0.240 1.00 98.44 200 LEU A O 1
ATOM 1532 N N . ARG A 1 201 ? -10.668 4.882 -2.093 1.00 98.12 201 ARG A N 1
ATOM 1533 C CA . ARG A 1 201 ? -9.266 5.219 -2.317 1.00 98.12 201 ARG A CA 1
ATOM 1534 C C . ARG A 1 201 ? -9.137 5.881 -3.674 1.00 98.12 201 ARG A C 1
ATOM 1536 O O . ARG A 1 201 ? -9.792 5.464 -4.625 1.00 98.12 201 ARG A O 1
ATOM 1543 N N . ALA A 1 202 ? -8.276 6.877 -3.770 1.00 98.38 202 ALA A N 1
ATOM 1544 C CA . ALA A 1 202 ? -7.894 7.477 -5.036 1.00 98.38 202 ALA A CA 1
ATOM 1545 C C . ALA A 1 202 ? -6.436 7.918 -4.971 1.00 98.38 202 ALA A C 1
ATOM 1547 O O . ALA A 1 202 ? -5.939 8.262 -3.901 1.00 98.38 202 ALA A O 1
ATOM 1548 N N . GLY A 1 203 ? -5.751 7.934 -6.103 1.00 98.25 203 GLY A N 1
ATOM 1549 C CA . GLY A 1 203 ? -4.370 8.380 -6.152 1.00 98.25 203 GLY A CA 1
ATOM 1550 C C . GLY A 1 203 ? -3.959 8.845 -7.532 1.00 98.25 203 GLY A C 1
ATOM 1551 O O . GLY A 1 203 ? -4.532 8.428 -8.537 1.00 98.25 203 GLY A O 1
ATOM 1552 N N . VAL A 1 204 ? -2.963 9.724 -7.562 1.00 98.38 204 VAL A N 1
ATOM 1553 C CA . VAL A 1 204 ? -2.313 10.227 -8.772 1.00 98.38 204 VAL A CA 1
ATOM 1554 C C . VAL A 1 204 ? -0.806 10.334 -8.549 1.00 98.38 204 VAL A C 1
ATOM 1556 O O . VAL A 1 204 ? -0.353 10.616 -7.439 1.00 98.38 204 VAL A O 1
ATOM 1559 N N . SER A 1 205 ? -0.040 10.134 -9.615 1.00 97.38 205 SER A N 1
ATOM 1560 C CA . SER A 1 205 ? 1.407 10.349 -9.656 1.00 97.38 205 SER A CA 1
ATOM 1561 C C . SER A 1 205 ? 1.798 11.272 -10.815 1.00 97.38 205 SER A C 1
ATOM 1563 O O . SER A 1 205 ? 1.003 11.586 -11.714 1.00 97.38 205 SER A O 1
ATOM 1565 N N . ASP A 1 206 ? 3.056 11.691 -10.838 1.00 94.06 206 ASP A N 1
ATOM 1566 C CA . ASP A 1 206 ? 3.705 12.304 -12.005 1.00 94.06 206 ASP A CA 1
ATOM 1567 C C . ASP A 1 206 ? 3.709 11.435 -13.272 1.00 94.06 206 ASP A C 1
ATOM 1569 O O . ASP A 1 206 ? 3.747 11.977 -14.377 1.00 94.06 206 ASP A O 1
ATOM 1573 N N . GLY A 1 207 ? 3.569 10.117 -13.145 1.00 90.94 207 GLY A N 1
ATOM 1574 C CA . GLY A 1 207 ? 3.658 9.136 -14.222 1.00 90.94 207 GLY A CA 1
ATOM 1575 C C . GLY A 1 207 ? 5.080 8.733 -14.621 1.00 90.94 207 GLY A C 1
ATOM 1576 O O . GLY A 1 207 ? 5.253 7.650 -15.160 1.00 90.94 207 GLY A O 1
ATOM 1577 N N . HIS A 1 208 ? 6.086 9.559 -14.337 1.00 90.31 208 HIS A N 1
ATOM 1578 C CA . HIS A 1 208 ? 7.493 9.251 -14.581 1.00 90.31 208 HIS A CA 1
ATOM 1579 C C . HIS A 1 208 ? 8.294 9.528 -13.309 1.00 90.31 208 HIS A C 1
ATOM 1581 O O . HIS A 1 208 ? 8.249 10.666 -12.844 1.00 90.31 208 HIS A O 1
ATOM 1587 N N . PRO A 1 209 ? 9.065 8.568 -12.766 1.00 87.75 209 PRO A N 1
ATOM 1588 C CA . PRO A 1 209 ? 9.276 7.184 -13.206 1.00 87.75 209 PRO A CA 1
ATOM 1589 C C . PRO A 1 209 ? 8.245 6.189 -12.629 1.00 87.75 209 PRO A C 1
ATOM 1591 O O . PRO A 1 209 ? 8.509 4.991 -12.550 1.00 87.75 209 PRO A O 1
ATOM 1594 N N . SER A 1 210 ? 7.087 6.652 -12.155 1.00 91.94 210 SER A N 1
ATOM 1595 C CA . SER A 1 210 ? 6.082 5.783 -11.529 1.00 91.94 210 SER A CA 1
ATOM 1596 C C . SER A 1 210 ? 5.313 4.949 -12.567 1.00 91.94 210 SER A C 1
ATOM 1598 O O . SER A 1 210 ? 4.749 5.525 -13.488 1.00 91.94 210 SER A O 1
ATOM 1600 N N . PRO A 1 211 ? 5.184 3.614 -12.436 1.00 92.25 211 PRO A N 1
ATOM 1601 C CA . PRO A 1 211 ? 4.505 2.800 -13.451 1.00 92.25 211 PRO A CA 1
ATOM 1602 C C . PRO A 1 211 ? 2.974 2.944 -13.458 1.00 92.25 211 PRO A C 1
ATOM 1604 O O . PRO A 1 211 ? 2.322 2.584 -14.438 1.00 92.25 211 PRO A O 1
ATOM 1607 N N . VAL A 1 212 ? 2.396 3.455 -12.368 1.00 95.81 212 VAL A N 1
ATOM 1608 C CA . VAL A 1 212 ? 0.957 3.706 -12.226 1.00 95.81 212 VAL A CA 1
ATOM 1609 C C . VAL A 1 212 ? 0.731 5.210 -12.168 1.00 95.81 212 VAL A C 1
ATOM 1611 O O . VAL A 1 212 ? 1.279 5.881 -11.292 1.00 95.81 212 VAL A O 1
ATOM 1614 N N . LYS A 1 213 ? -0.100 5.732 -13.075 1.00 97.19 213 LYS A N 1
ATOM 1615 C CA . LYS A 1 213 ? -0.402 7.163 -13.195 1.00 97.19 213 LYS A CA 1
ATOM 1616 C C . LYS A 1 213 ? -1.516 7.608 -12.257 1.00 97.19 213 LYS A C 1
ATOM 1618 O O . LYS A 1 213 ? -1.465 8.706 -11.705 1.00 97.19 213 LYS A O 1
ATOM 1623 N N . TRP A 1 214 ? -2.541 6.777 -12.111 1.00 98.00 214 TRP A N 1
ATOM 1624 C CA . TRP A 1 214 ? -3.681 7.038 -11.242 1.00 98.00 214 TRP A CA 1
ATOM 1625 C C . TRP A 1 214 ? -4.331 5.732 -10.793 1.00 98.00 214 TRP A C 1
ATOM 1627 O O . TRP A 1 214 ? -4.178 4.695 -11.438 1.00 98.00 214 TRP A O 1
ATOM 1637 N N . ASN A 1 215 ? -5.082 5.785 -9.698 1.00 98.38 215 ASN A N 1
ATOM 1638 C CA . ASN A 1 215 ? -5.931 4.686 -9.255 1.00 98.38 215 ASN A CA 1
ATOM 1639 C C . ASN A 1 215 ? -7.198 5.194 -8.569 1.00 98.38 215 ASN A C 1
ATOM 1641 O O . ASN A 1 215 ? -7.232 6.296 -8.021 1.00 98.38 215 ASN A O 1
ATOM 1645 N N . VAL A 1 216 ? -8.215 4.341 -8.549 1.00 98.50 216 VAL A N 1
ATOM 1646 C CA . VAL A 1 216 ? -9.408 4.467 -7.718 1.00 98.50 216 VAL A CA 1
ATOM 1647 C C . VAL A 1 216 ? -9.817 3.082 -7.227 1.00 98.50 216 VAL A C 1
ATOM 1649 O O . VAL A 1 216 ? -9.734 2.108 -7.970 1.00 98.50 216 VAL A O 1
ATOM 1652 N N . ALA A 1 217 ? -10.266 2.983 -5.984 1.00 98.50 217 ALA A N 1
ATOM 1653 C CA . ALA A 1 217 ? -10.910 1.784 -5.464 1.00 98.50 217 ALA A CA 1
ATOM 1654 C C . ALA A 1 217 ? -12.076 2.186 -4.572 1.00 98.50 217 ALA A C 1
ATOM 1656 O O . ALA A 1 217 ? -11.958 3.116 -3.776 1.00 98.50 217 ALA A O 1
ATOM 1657 N N . PHE A 1 218 ? -13.200 1.497 -4.691 1.00 98.50 218 PHE A N 1
ATOM 1658 C CA . PHE A 1 218 ? -14.367 1.743 -3.858 1.00 98.50 218 PHE A CA 1
ATOM 1659 C C . PHE A 1 218 ? -15.017 0.423 -3.471 1.00 98.50 218 PHE A C 1
ATOM 1661 O O . PHE A 1 218 ? -14.945 -0.570 -4.198 1.00 98.50 218 PHE A O 1
ATOM 1668 N N . GLY A 1 219 ? -15.696 0.416 -2.336 1.00 98.56 219 GLY A N 1
ATOM 1669 C CA . GLY A 1 219 ? -16.409 -0.773 -1.909 1.00 98.56 219 GLY A CA 1
ATOM 1670 C C . GLY A 1 219 ? -17.172 -0.576 -0.621 1.00 98.56 219 GLY A C 1
ATOM 1671 O O . GLY A 1 219 ? -17.166 0.498 -0.017 1.00 98.56 219 GLY A O 1
ATOM 1672 N N . VAL A 1 220 ? -17.826 -1.654 -0.221 1.00 98.50 220 VAL A N 1
ATOM 1673 C CA . VAL A 1 220 ? -18.559 -1.796 1.029 1.00 98.50 220 VAL A CA 1
ATOM 1674 C C . VAL A 1 220 ? -17.929 -2.946 1.797 1.00 98.50 220 VAL A C 1
ATOM 1676 O O . VAL A 1 220 ? -17.576 -3.968 1.210 1.00 98.50 220 VAL A O 1
ATOM 1679 N N . GLY A 1 221 ? -17.784 -2.786 3.102 1.00 97.81 221 GLY A N 1
ATOM 1680 C CA . GLY A 1 221 ? -17.310 -3.851 3.971 1.00 97.81 221 GLY A CA 1
ATOM 1681 C C . GLY A 1 221 ? -17.867 -3.707 5.369 1.00 97.81 221 GLY A C 1
ATOM 1682 O O . GLY A 1 221 ? -18.480 -2.689 5.710 1.00 97.81 221 GLY A O 1
ATOM 1683 N N . GLY A 1 222 ? -17.658 -4.740 6.171 1.00 96.56 222 GLY A N 1
ATOM 1684 C CA . GLY A 1 222 ? -18.138 -4.750 7.537 1.00 96.56 222 GLY A CA 1
ATOM 1685 C C . GLY A 1 222 ? -17.409 -5.732 8.432 1.00 96.56 222 GLY A C 1
ATOM 1686 O O . GLY A 1 222 ? -16.816 -6.714 7.975 1.00 96.56 222 GLY A O 1
ATOM 1687 N N . VAL A 1 223 ? -17.502 -5.421 9.719 1.00 95.44 223 VAL A N 1
ATOM 1688 C CA . VAL A 1 223 ? -17.109 -6.267 10.839 1.00 95.44 223 VAL A CA 1
ATOM 1689 C C . VAL A 1 223 ? -18.395 -6.821 11.439 1.00 95.44 223 VAL A C 1
ATOM 1691 O O . VAL A 1 223 ? -19.293 -6.079 11.841 1.00 95.44 223 VAL A O 1
ATOM 1694 N N . GLY A 1 224 ? -18.497 -8.140 11.459 1.00 92.69 224 GLY A N 1
ATOM 1695 C CA . GLY A 1 224 ? -19.673 -8.886 11.860 1.00 92.69 224 GLY A CA 1
ATOM 1696 C C . GLY A 1 224 ? -20.750 -8.985 10.772 1.00 92.69 224 GLY A C 1
ATOM 1697 O O . GLY A 1 224 ? -21.007 -8.060 10.002 1.00 92.69 224 GLY A O 1
ATOM 1698 N N . MET A 1 225 ? -21.431 -10.133 10.735 1.00 87.88 225 MET A N 1
ATOM 1699 C CA . MET A 1 225 ? -22.664 -10.338 9.945 1.00 87.88 225 MET A CA 1
ATOM 1700 C C . MET A 1 225 ? -23.938 -10.257 10.799 1.00 87.88 225 MET A C 1
ATOM 1702 O O . MET A 1 225 ? -25.058 -10.329 10.294 1.00 87.88 225 MET A O 1
ATOM 1706 N N . GLY A 1 226 ? -23.772 -10.160 12.117 1.00 83.50 226 GLY A N 1
ATOM 1707 C CA . GLY A 1 226 ? -24.832 -10.184 13.115 1.00 83.50 226 GLY A CA 1
ATOM 1708 C C . GLY A 1 226 ? -24.336 -10.806 14.418 1.00 83.50 226 GLY A C 1
ATOM 1709 O O . GLY A 1 226 ? -23.188 -11.238 14.521 1.00 83.50 226 GLY A O 1
ATOM 1710 N N . SER A 1 227 ? -25.220 -10.913 15.409 1.00 87.38 227 SER A N 1
ATOM 1711 C CA . SER A 1 227 ? -24.877 -11.434 16.743 1.00 87.38 227 SER A CA 1
ATOM 1712 C C . SER A 1 227 ? -24.344 -12.872 16.748 1.00 87.38 227 SER A C 1
ATOM 1714 O O . SER A 1 227 ? -23.659 -13.272 17.683 1.00 87.38 227 SER A O 1
ATOM 1716 N N . TRP A 1 228 ? -24.641 -13.652 15.707 1.00 90.69 228 TRP A N 1
ATOM 1717 C CA . TRP A 1 228 ? -24.218 -15.044 15.551 1.00 90.69 228 TRP A CA 1
ATOM 1718 C C . TRP A 1 228 ? -22.815 -15.192 14.941 1.00 90.69 228 TRP A C 1
ATOM 1720 O O . TRP A 1 228 ? -22.227 -16.266 15.045 1.00 90.69 228 TRP A O 1
ATOM 1730 N N . ARG A 1 229 ? -22.272 -14.132 14.322 1.00 94.50 229 ARG A N 1
ATOM 1731 C CA . ARG A 1 229 ? -20.915 -14.067 13.747 1.00 94.50 229 ARG A CA 1
ATOM 1732 C C . ARG A 1 229 ? -20.328 -12.665 13.939 1.00 94.50 229 ARG A C 1
ATOM 1734 O O . ARG A 1 229 ? -20.146 -11.949 12.955 1.00 94.50 229 ARG A O 1
ATOM 1741 N N . PRO A 1 230 ? -20.062 -12.249 15.190 1.00 94.69 230 PRO A N 1
ATOM 1742 C CA . PRO A 1 230 ? -19.606 -10.890 15.483 1.00 94.69 230 PRO A CA 1
ATOM 1743 C C . PRO A 1 230 ? -18.161 -10.626 15.031 1.00 94.69 230 PRO A C 1
ATOM 1745 O O . PRO A 1 230 ? -17.802 -9.483 14.805 1.00 94.69 230 PRO A O 1
ATOM 1748 N N . ASN A 1 231 ? -17.354 -11.680 14.861 1.00 94.81 231 ASN A N 1
ATOM 1749 C CA . ASN A 1 231 ? -15.917 -11.577 14.575 1.00 94.81 231 ASN A CA 1
ATOM 1750 C C . ASN A 1 231 ? -15.552 -11.856 13.106 1.00 94.81 231 ASN A C 1
ATOM 1752 O O . ASN A 1 231 ? -14.370 -11.920 12.770 1.00 94.81 231 ASN A O 1
ATOM 1756 N N . ASP A 1 232 ? -16.543 -12.094 12.247 1.00 96.75 232 ASP A N 1
ATOM 1757 C CA . ASP A 1 232 ? -16.302 -12.294 10.817 1.00 96.75 232 ASP A CA 1
ATOM 1758 C C . ASP A 1 232 ? -16.088 -10.947 10.123 1.00 96.75 232 ASP A C 1
ATOM 1760 O O . ASP A 1 232 ? -16.683 -9.953 10.521 1.00 96.75 232 ASP A O 1
ATOM 1764 N N . ASN A 1 233 ? -15.303 -10.919 9.049 1.00 96.75 233 ASN A N 1
ATOM 1765 C CA . ASN A 1 233 ? -15.156 -9.732 8.204 1.00 96.75 233 ASN A CA 1
ATOM 1766 C C . ASN A 1 233 ? -15.584 -10.046 6.778 1.00 96.75 233 ASN A C 1
ATOM 1768 O O . ASN A 1 233 ? -15.393 -11.160 6.294 1.00 96.75 233 ASN A O 1
ATOM 1772 N N . TRP A 1 234 ? -16.135 -9.066 6.083 1.00 98.00 234 TRP A N 1
ATOM 1773 C CA . TRP A 1 234 ? -16.587 -9.240 4.708 1.00 98.00 234 TRP A CA 1
ATOM 1774 C C . TRP A 1 234 ? -16.424 -7.950 3.923 1.00 98.00 234 TRP A C 1
ATOM 1776 O O . TRP A 1 234 ? -16.373 -6.854 4.488 1.00 98.00 234 TRP A O 1
ATOM 1786 N N . GLY A 1 235 ? -16.363 -8.078 2.604 1.00 98.25 235 GLY A N 1
ATOM 1787 C CA . GLY A 1 235 ? -16.309 -6.916 1.739 1.00 98.25 235 GLY A CA 1
ATOM 1788 C C . GLY A 1 235 ? -16.554 -7.250 0.284 1.00 98.25 235 GLY A C 1
ATOM 1789 O O . GLY A 1 235 ? -16.348 -8.373 -0.169 1.00 98.25 235 GLY A O 1
ATOM 1790 N N . ILE A 1 236 ? -17.022 -6.239 -0.433 1.00 98.69 236 ILE A N 1
ATOM 1791 C CA . ILE A 1 236 ? -17.276 -6.250 -1.864 1.00 98.69 236 ILE A CA 1
ATOM 1792 C C . ILE A 1 236 ? -16.844 -4.906 -2.437 1.00 98.69 236 ILE A C 1
ATOM 1794 O O . ILE A 1 236 ? -17.181 -3.852 -1.894 1.00 98.69 236 ILE A O 1
ATOM 1798 N N . GLY A 1 237 ? -16.109 -4.911 -3.538 1.00 98.50 237 GLY A N 1
ATOM 1799 C CA . GLY A 1 237 ? -15.722 -3.664 -4.176 1.00 98.50 237 GLY A CA 1
ATOM 1800 C C . GLY A 1 237 ? -14.974 -3.860 -5.478 1.00 98.50 237 GLY A C 1
ATOM 1801 O O . GLY A 1 237 ? -14.699 -4.983 -5.894 1.00 98.50 237 GLY A O 1
ATOM 1802 N N . GLY A 1 238 ? -14.663 -2.742 -6.117 1.00 98.31 238 GLY A N 1
ATOM 1803 C CA . GLY A 1 238 ? -13.927 -2.716 -7.368 1.00 98.31 238 GLY A CA 1
ATOM 1804 C C . GLY A 1 238 ? -12.854 -1.645 -7.375 1.00 98.31 238 GLY A C 1
ATOM 1805 O O . GLY A 1 238 ? -12.903 -0.672 -6.617 1.00 98.31 238 GLY A O 1
ATOM 1806 N N . TYR A 1 239 ? -11.891 -1.832 -8.263 1.00 98.25 239 TYR A N 1
ATOM 1807 C CA . TYR A 1 239 ? -10.798 -0.908 -8.489 1.00 98.25 239 TYR A CA 1
ATOM 1808 C C . TYR A 1 239 ? -10.563 -0.693 -9.980 1.00 98.25 239 TYR A C 1
ATOM 1810 O O . TYR A 1 239 ? -10.890 -1.533 -10.821 1.00 98.25 239 TYR A O 1
ATOM 1818 N N . ALA A 1 240 ? -9.962 0.447 -10.287 1.00 98.00 240 ALA A N 1
ATOM 1819 C CA . ALA A 1 240 ? -9.373 0.742 -11.577 1.00 98.00 240 ALA A CA 1
ATOM 1820 C C . ALA A 1 240 ? -8.044 1.462 -11.356 1.00 98.00 240 ALA A C 1
ATOM 1822 O O . ALA A 1 240 ? -7.903 2.265 -10.429 1.00 98.00 240 ALA A O 1
ATOM 1823 N N . LEU A 1 241 ? -7.067 1.188 -12.206 1.00 96.69 241 LEU A N 1
ATOM 1824 C CA . LEU A 1 241 ? -5.800 1.906 -12.230 1.00 96.69 241 LEU A CA 1
ATOM 1825 C C . LEU A 1 241 ? -5.369 2.145 -13.666 1.00 96.69 241 LEU A C 1
ATOM 1827 O O . LEU A 1 241 ? -5.554 1.285 -14.524 1.00 96.69 241 LEU A O 1
ATOM 1831 N N . GLY A 1 242 ? -4.771 3.308 -13.894 1.00 96.38 242 GLY A N 1
ATOM 1832 C CA . GLY A 1 242 ? -4.179 3.652 -15.173 1.00 96.38 242 GLY A CA 1
ATOM 1833 C C . GLY A 1 242 ? -2.675 3.472 -15.152 1.00 96.38 242 GLY A C 1
ATOM 1834 O O . GLY A 1 242 ? -2.001 4.003 -14.259 1.00 96.38 242 GLY A O 1
ATOM 1835 N N . ALA A 1 243 ? -2.143 2.757 -16.138 1.00 95.12 243 ALA A N 1
ATOM 1836 C CA . ALA A 1 243 ? -0.701 2.679 -16.330 1.00 95.12 243 ALA A CA 1
ATOM 1837 C C . ALA A 1 243 ? -0.158 4.034 -16.808 1.00 95.12 243 ALA A C 1
ATOM 1839 O O . ALA A 1 243 ? -0.852 4.827 -17.450 1.00 95.12 243 ALA A O 1
ATOM 1840 N N . SER A 1 244 ? 1.099 4.323 -16.491 1.00 94.75 244 SER A N 1
ATOM 1841 C CA . SER A 1 244 ? 1.773 5.484 -17.069 1.00 94.75 244 SER A CA 1
ATOM 1842 C C . SER A 1 244 ? 2.013 5.282 -18.562 1.00 94.75 244 SER A C 1
ATOM 1844 O O . SER A 1 244 ? 2.340 4.185 -19.011 1.00 94.75 244 SER A O 1
ATOM 1846 N N . ASN A 1 245 ? 1.869 6.351 -19.348 1.00 94.19 245 ASN A N 1
ATOM 1847 C CA . ASN A 1 245 ? 2.104 6.306 -20.791 1.00 94.19 245 ASN A CA 1
ATOM 1848 C C . ASN A 1 245 ? 3.606 6.368 -21.099 1.00 94.19 245 ASN A C 1
ATOM 1850 O O . ASN A 1 245 ? 4.114 7.383 -21.577 1.00 94.19 245 ASN A O 1
ATOM 1854 N N . GLU A 1 246 ? 4.303 5.280 -20.792 1.00 93.19 246 GLU A N 1
ATOM 1855 C CA . GLU A 1 246 ? 5.753 5.176 -20.895 1.00 93.19 246 GLU A CA 1
ATOM 1856 C C . GLU A 1 246 ? 6.171 4.172 -21.981 1.00 93.19 246 GLU A C 1
ATOM 1858 O O . GLU A 1 246 ? 5.552 3.108 -22.103 1.00 93.19 246 GLU A O 1
ATOM 1863 N N . PRO A 1 247 ? 7.227 4.447 -22.774 1.00 90.56 247 PRO A N 1
ATOM 1864 C CA . PRO A 1 247 ? 7.689 3.565 -23.844 1.00 90.56 247 PRO A CA 1
ATOM 1865 C C . PRO A 1 247 ? 7.918 2.116 -23.407 1.00 90.56 247 PRO A C 1
ATOM 1867 O O . PRO A 1 247 ? 7.543 1.199 -24.142 1.00 90.56 247 PRO A O 1
ATOM 1870 N N . LEU A 1 248 ? 8.502 1.888 -22.224 1.00 87.50 248 LEU A N 1
ATOM 1871 C CA . LEU A 1 248 ? 8.742 0.539 -21.708 1.00 87.50 248 LEU A CA 1
ATOM 1872 C C . LEU A 1 248 ? 7.440 -0.188 -21.352 1.00 87.50 248 LEU A C 1
ATOM 1874 O O . LEU A 1 248 ? 7.299 -1.364 -21.681 1.00 87.50 248 LEU A O 1
ATOM 1878 N N . LEU A 1 249 ? 6.474 0.498 -20.738 1.00 89.44 249 LEU A N 1
ATOM 1879 C CA . LEU A 1 249 ? 5.182 -0.092 -20.365 1.00 89.44 249 LEU A CA 1
ATOM 1880 C C . LEU A 1 249 ? 4.352 -0.438 -21.602 1.00 89.44 249 LEU A C 1
ATOM 1882 O O . LEU A 1 249 ? 3.931 -1.584 -21.763 1.00 89.44 249 LEU A O 1
ATOM 1886 N N . ASN A 1 250 ? 4.248 0.509 -22.537 1.00 89.19 250 ASN A N 1
ATOM 1887 C CA . ASN A 1 250 ? 3.578 0.322 -23.824 1.00 89.19 250 ASN A CA 1
ATOM 1888 C C . ASN A 1 250 ? 4.180 -0.851 -24.608 1.00 89.19 250 ASN A C 1
ATOM 1890 O O . ASN A 1 250 ? 3.473 -1.630 -25.248 1.00 89.19 250 ASN A O 1
ATOM 1894 N N . ARG A 1 251 ? 5.506 -1.016 -24.540 1.00 84.75 251 ARG A N 1
ATOM 1895 C CA . ARG A 1 251 ? 6.209 -2.131 -25.177 1.00 84.75 251 ARG A CA 1
ATOM 1896 C C . ARG A 1 251 ? 5.883 -3.481 -24.548 1.00 84.75 251 ARG A C 1
ATOM 1898 O O . ARG A 1 251 ? 5.756 -4.472 -25.267 1.00 84.75 251 ARG A O 1
ATOM 1905 N N . LEU A 1 252 ? 5.775 -3.524 -23.227 1.00 83.94 252 LEU A N 1
ATOM 1906 C CA . LEU A 1 252 ? 5.396 -4.724 -22.485 1.00 83.94 252 LEU A CA 1
ATOM 1907 C C . LEU A 1 252 ? 3.885 -5.007 -22.556 1.00 83.94 252 LEU A C 1
ATOM 1909 O O . LEU A 1 252 ? 3.442 -6.008 -22.001 1.00 83.94 252 LEU A O 1
ATOM 1913 N N . GLY A 1 253 ? 3.116 -4.146 -23.237 1.00 86.06 253 GLY A N 1
ATOM 1914 C CA . GLY A 1 253 ? 1.659 -4.224 -23.333 1.00 86.06 253 GLY A CA 1
ATOM 1915 C C . GLY A 1 253 ? 0.968 -4.091 -21.981 1.00 86.06 253 GLY A C 1
ATOM 1916 O O . GLY A 1 253 ? -0.095 -4.687 -21.789 1.00 86.06 253 GLY A O 1
ATOM 1917 N N . ILE A 1 254 ? 1.607 -3.347 -21.069 1.00 88.50 254 ILE A N 1
ATOM 1918 C CA . ILE A 1 254 ? 1.077 -2.970 -19.763 1.00 88.50 254 ILE A CA 1
ATOM 1919 C C . ILE A 1 254 ? 0.201 -1.739 -19.970 1.00 88.50 254 ILE A C 1
ATOM 1921 O O . ILE A 1 254 ? 0.704 -0.669 -20.306 1.00 88.50 254 ILE A O 1
ATOM 1925 N N . ASN A 1 255 ? -1.096 -1.914 -19.768 1.00 90.94 255 ASN A N 1
ATOM 1926 C CA . ASN A 1 255 ? -2.112 -0.877 -19.860 1.00 90.94 255 ASN A CA 1
ATOM 1927 C C . ASN A 1 255 ? -2.862 -0.761 -18.527 1.00 90.94 255 ASN A C 1
ATOM 1929 O O . ASN A 1 255 ? -2.444 -1.300 -17.498 1.00 90.94 255 ASN A O 1
ATOM 1933 N N . ASP A 1 256 ? -3.977 -0.046 -18.570 1.00 94.31 256 ASP A N 1
ATOM 1934 C CA . ASP A 1 256 ? -4.921 0.086 -17.473 1.00 94.31 256 ASP A CA 1
ATOM 1935 C C . ASP A 1 256 ? -5.440 -1.282 -17.015 1.00 94.31 256 ASP A C 1
ATOM 1937 O O . ASP A 1 256 ? -5.568 -2.221 -17.801 1.00 94.31 256 ASP A O 1
ATOM 1941 N N . GLU A 1 257 ? -5.751 -1.381 -15.728 1.00 94.88 257 GLU A N 1
ATOM 1942 C CA . GLU A 1 257 ? -6.322 -2.579 -15.123 1.00 94.88 257 GLU A CA 1
ATOM 1943 C C . GLU A 1 257 ? -7.597 -2.218 -14.387 1.00 94.88 257 GLU A C 1
ATOM 1945 O O . GLU A 1 257 ? -7.661 -1.200 -13.689 1.00 94.88 257 GLU A O 1
ATOM 1950 N N . THR A 1 258 ? -8.588 -3.095 -14.473 1.00 96.94 258 THR A N 1
ATOM 1951 C CA . THR A 1 258 ? -9.757 -3.021 -13.604 1.00 96.94 258 THR A CA 1
ATOM 1952 C C . THR A 1 258 ? -9.983 -4.354 -12.930 1.00 96.94 258 THR A C 1
ATOM 1954 O O . THR A 1 258 ? -9.587 -5.409 -13.425 1.00 96.94 258 THR A O 1
ATOM 1957 N N . GLY A 1 259 ? -10.620 -4.315 -11.772 1.00 96.94 259 GLY A N 1
ATOM 1958 C CA . GLY A 1 259 ? -10.973 -5.541 -11.101 1.00 96.94 259 GLY A CA 1
ATOM 1959 C C . GLY A 1 259 ? -12.047 -5.357 -10.059 1.00 96.94 259 GLY A C 1
ATOM 1960 O O . GLY A 1 259 ? -12.425 -4.250 -9.675 1.00 96.94 259 GLY A O 1
ATOM 1961 N N . PHE A 1 260 ? -12.544 -6.493 -9.618 1.00 97.62 260 PHE A N 1
ATOM 1962 C CA . PHE A 1 260 ? -13.574 -6.629 -8.617 1.00 97.62 260 PHE A CA 1
ATOM 1963 C C . PHE A 1 260 ? -13.194 -7.765 -7.679 1.00 97.62 260 PHE A C 1
ATOM 1965 O O . PHE A 1 260 ? -12.650 -8.777 -8.119 1.00 97.62 260 PHE A O 1
ATOM 1972 N N . GLU A 1 261 ? -13.526 -7.615 -6.403 1.00 98.50 261 GLU A N 1
ATOM 1973 C CA . GLU A 1 261 ? -13.384 -8.666 -5.407 1.00 98.50 26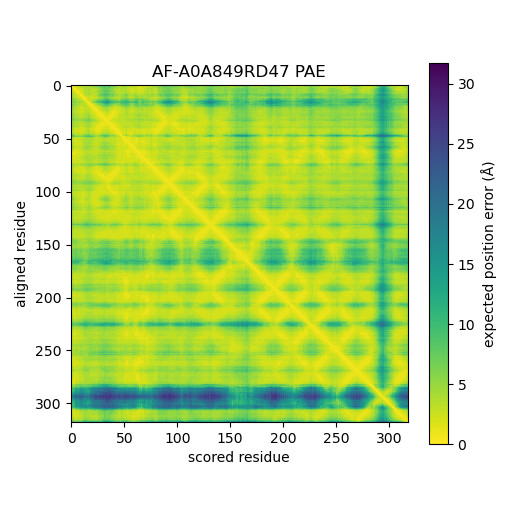1 GLU A CA 1
ATOM 1974 C C . GLU A 1 261 ? -14.585 -8.671 -4.462 1.00 98.50 261 GLU A C 1
ATOM 1976 O O . GLU A 1 261 ? -15.043 -7.621 -4.002 1.00 98.50 261 GLU A O 1
ATOM 1981 N N . ALA A 1 262 ? -15.053 -9.872 -4.130 1.00 98.62 262 ALA A N 1
ATOM 1982 C CA . ALA A 1 262 ? -15.885 -10.116 -2.964 1.00 98.62 262 ALA A CA 1
ATOM 1983 C C . ALA A 1 262 ? -15.211 -11.168 -2.080 1.00 98.62 262 ALA A C 1
ATOM 1985 O O . ALA A 1 262 ? -14.849 -12.238 -2.572 1.00 98.62 262 ALA A O 1
ATOM 1986 N N . PHE A 1 263 ? -15.073 -10.888 -0.785 1.00 98.31 263 PHE A N 1
ATOM 1987 C CA . PHE A 1 263 ? -14.444 -11.795 0.171 1.00 98.31 263 PHE A CA 1
ATOM 1988 C C . PHE A 1 263 ? -15.297 -12.001 1.421 1.00 98.31 263 PHE A C 1
ATOM 1990 O O . PHE A 1 263 ? -16.103 -11.153 1.818 1.00 98.31 263 PHE A O 1
ATOM 1997 N N . TYR A 1 264 ? -15.053 -13.128 2.082 1.00 98.06 264 TYR A N 1
ATOM 1998 C CA . TYR A 1 264 ? -15.593 -13.445 3.394 1.00 98.06 264 TYR A CA 1
ATOM 1999 C C . TYR A 1 264 ? -14.508 -14.088 4.266 1.00 98.06 264 TYR A C 1
ATOM 2001 O O . TYR A 1 264 ? -13.937 -15.117 3.907 1.00 98.06 264 TYR A O 1
ATOM 2009 N N . ASN A 1 265 ? -14.207 -13.474 5.409 1.00 97.94 265 ASN A N 1
ATOM 2010 C CA . ASN A 1 265 ? -13.267 -13.941 6.423 1.00 97.94 265 ASN A CA 1
ATOM 2011 C C . ASN A 1 265 ? -14.034 -14.509 7.621 1.00 97.94 265 ASN A C 1
ATOM 2013 O O . ASN A 1 265 ? -14.689 -13.785 8.366 1.00 97.94 265 ASN A O 1
ATOM 2017 N N . ILE A 1 266 ? -13.915 -15.818 7.805 1.00 97.38 266 ILE A N 1
ATOM 2018 C CA . ILE A 1 266 ? -14.486 -16.575 8.912 1.00 97.38 266 ILE A CA 1
ATOM 2019 C C . ILE A 1 266 ? -13.490 -16.585 10.069 1.00 97.38 266 ILE A C 1
ATOM 2021 O O . ILE A 1 266 ? -12.387 -17.117 9.920 1.00 97.38 266 ILE A O 1
ATOM 2025 N N . ALA A 1 267 ? -13.904 -16.093 11.236 1.00 96.31 267 ALA A N 1
ATOM 2026 C CA . ALA A 1 267 ? -13.192 -16.326 12.489 1.00 96.31 267 ALA A CA 1
ATOM 2027 C C . ALA A 1 267 ? -13.557 -17.719 13.035 1.00 96.31 267 ALA A C 1
ATOM 2029 O O . ALA A 1 267 ? -14.540 -17.879 13.758 1.00 96.31 267 ALA A O 1
ATOM 2030 N N . VAL A 1 268 ? -12.788 -18.750 12.662 1.00 97.06 268 VAL A N 1
ATOM 2031 C CA . VAL A 1 268 ? -13.003 -20.129 13.150 1.00 97.06 268 VAL A CA 1
ATOM 2032 C C . VAL A 1 268 ? -12.693 -20.213 14.647 1.00 97.06 268 VAL A C 1
ATOM 2034 O O . VAL A 1 268 ? -13.421 -20.844 15.410 1.00 97.06 268 VAL A O 1
ATOM 2037 N N . ALA A 1 269 ? -11.611 -19.555 15.059 1.00 95.50 269 ALA A N 1
ATOM 2038 C CA . ALA A 1 269 ? -11.198 -19.353 16.441 1.00 95.50 269 ALA A CA 1
ATOM 2039 C C . ALA A 1 269 ? -10.463 -18.002 16.547 1.00 95.50 269 ALA A C 1
ATOM 2041 O O . ALA A 1 269 ? -10.005 -17.497 15.524 1.00 95.50 269 ALA A O 1
ATOM 2042 N N . PRO A 1 270 ? -10.264 -17.432 17.753 1.00 93.25 270 PRO A N 1
ATOM 2043 C CA . PRO A 1 270 ? -9.552 -16.154 17.9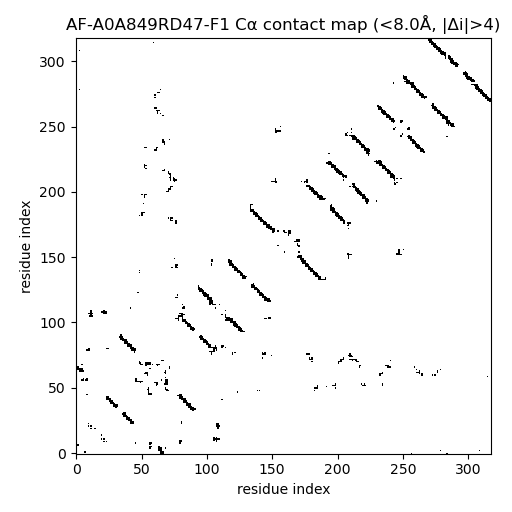07 1.00 93.25 270 PRO A CA 1
ATOM 2044 C C . PRO A 1 270 ? -8.145 -16.119 17.281 1.00 93.25 270 PRO A C 1
ATOM 2046 O O . PRO A 1 270 ? -7.654 -15.063 16.898 1.00 93.25 270 PRO A O 1
ATOM 2049 N N . TRP A 1 271 ? -7.498 -17.280 17.170 1.00 95.50 271 TRP A N 1
ATOM 2050 C CA . TRP A 1 271 ? -6.163 -17.454 16.594 1.00 95.50 271 TRP A CA 1
ATOM 2051 C C . TRP A 1 271 ? -6.183 -18.044 15.176 1.00 95.50 271 TRP A C 1
ATOM 2053 O O . TRP A 1 271 ? -5.121 -18.173 14.576 1.00 95.50 271 TRP A O 1
ATOM 2063 N N . PHE A 1 272 ? -7.349 -18.412 14.625 1.00 97.19 272 PHE A N 1
ATOM 2064 C CA . PHE A 1 272 ? -7.458 -19.049 13.308 1.00 97.19 272 PHE A CA 1
ATOM 2065 C C . PHE A 1 272 ? -8.598 -18.475 12.478 1.00 97.19 272 PHE A C 1
ATOM 2067 O O . PHE A 1 272 ? -9.779 -18.626 12.801 1.00 97.19 272 PHE A O 1
ATOM 2074 N N . HIS A 1 273 ? -8.219 -17.865 11.360 1.00 97.31 273 HIS A N 1
ATOM 2075 C CA . HIS A 1 273 ? -9.144 -17.281 10.406 1.00 97.31 273 HIS A CA 1
ATOM 2076 C C . HIS A 1 273 ? -8.977 -17.916 9.028 1.00 97.31 273 HIS A C 1
ATOM 2078 O O . HIS A 1 273 ? -7.866 -18.243 8.604 1.00 97.31 273 HIS A O 1
ATOM 2084 N N . VAL A 1 274 ? -10.089 -18.032 8.305 1.00 97.88 274 VAL A N 1
ATOM 2085 C CA . VAL A 1 274 ? -10.118 -18.503 6.918 1.00 97.88 274 VAL A CA 1
ATOM 2086 C C . VAL A 1 274 ? -10.838 -17.466 6.071 1.00 97.88 274 VAL A C 1
ATOM 2088 O O . VAL A 1 274 ? -12.012 -17.193 6.296 1.00 97.88 274 VAL A O 1
ATOM 2091 N N . THR A 1 275 ? -10.145 -16.894 5.093 1.00 97.75 275 THR A N 1
ATOM 2092 C CA . THR A 1 275 ? -10.748 -16.036 4.071 1.00 97.75 275 THR A CA 1
ATOM 2093 C C . THR A 1 275 ? -10.954 -16.831 2.794 1.00 97.75 275 THR A C 1
ATOM 2095 O O . THR A 1 275 ? -10.028 -17.502 2.343 1.00 97.75 275 THR A O 1
ATOM 2098 N N . ALA A 1 276 ? -12.131 -16.705 2.195 1.00 97.94 276 ALA A N 1
ATOM 2099 C CA . ALA A 1 276 ? -12.380 -17.083 0.811 1.00 97.94 276 ALA A CA 1
ATOM 2100 C C . ALA A 1 276 ? -12.801 -15.845 0.020 1.00 97.94 276 ALA A C 1
ATOM 2102 O O . ALA A 1 276 ? -13.490 -14.976 0.562 1.00 97.94 276 ALA A O 1
ATOM 2103 N N . ASP A 1 277 ? -12.401 -15.766 -1.242 1.00 98.19 277 ASP A N 1
ATOM 2104 C CA . ASP A 1 277 ? -12.763 -14.664 -2.122 1.00 98.19 277 ASP A CA 1
ATOM 2105 C C . ASP A 1 277 ? -12.992 -15.116 -3.566 1.00 98.19 277 ASP A C 1
ATOM 2107 O O . ASP A 1 277 ? -12.584 -16.196 -4.004 1.00 98.19 277 ASP A O 1
ATOM 2111 N N . VAL A 1 278 ? -13.700 -14.267 -4.300 1.00 98.38 278 VAL A N 1
ATOM 2112 C CA . VAL A 1 278 ? -13.855 -14.356 -5.746 1.00 98.38 278 VAL A CA 1
ATOM 2113 C C . VAL A 1 278 ? -13.456 -13.022 -6.348 1.00 98.38 278 VAL A C 1
ATOM 2115 O O . VAL A 1 278 ? -13.926 -11.966 -5.920 1.00 98.38 278 VAL A O 1
ATOM 2118 N N . GLN A 1 279 ? -12.593 -13.085 -7.353 1.00 97.94 279 GLN A N 1
ATOM 2119 C CA . GLN A 1 279 ? -12.082 -11.927 -8.061 1.00 97.94 279 GLN A CA 1
ATOM 2120 C C . GLN A 1 279 ? -12.352 -12.045 -9.553 1.00 97.94 279 GLN A C 1
ATOM 2122 O O . GLN A 1 279 ? -12.248 -13.127 -10.136 1.00 97.94 279 GLN A O 1
ATOM 2127 N N . HIS A 1 280 ? -12.641 -10.905 -10.166 1.00 96.81 280 HIS A N 1
ATOM 2128 C CA . HIS A 1 280 ? -12.601 -10.723 -11.608 1.00 96.81 280 HIS A CA 1
ATOM 2129 C C . HIS A 1 280 ? -11.582 -9.632 -11.923 1.00 96.81 280 HIS A C 1
ATOM 2131 O O . HIS A 1 280 ? -11.633 -8.568 -11.309 1.00 96.81 280 HIS A O 1
ATOM 2137 N N . VAL A 1 281 ? -10.661 -9.892 -12.848 1.00 95.38 281 VAL A N 1
ATOM 2138 C CA . VAL A 1 281 ? -9.605 -8.949 -13.234 1.00 95.38 281 VAL A CA 1
ATOM 2139 C C . VAL A 1 281 ? -9.558 -8.839 -14.751 1.00 95.38 281 VAL A C 1
ATOM 2141 O O . VAL A 1 281 ? -9.365 -9.848 -15.427 1.00 95.38 281 VAL A O 1
ATOM 2144 N N . ASP A 1 282 ? -9.698 -7.619 -15.262 1.00 94.19 282 ASP A N 1
ATOM 2145 C CA . ASP A 1 282 ? -9.345 -7.250 -16.635 1.00 94.19 282 ASP A CA 1
ATOM 2146 C C . ASP A 1 282 ? -7.889 -6.783 -16.619 1.00 94.19 282 ASP A C 1
ATOM 2148 O O . ASP A 1 282 ? -7.570 -5.784 -15.973 1.00 94.19 282 ASP A O 1
ATOM 2152 N N . SER A 1 283 ? -6.995 -7.582 -17.206 1.00 87.62 283 SER A N 1
ATOM 2153 C CA . SER A 1 283 ? -5.560 -7.530 -16.919 1.00 87.62 283 SER A CA 1
ATOM 2154 C C . SER A 1 283 ? -4.867 -6.308 -17.515 1.00 87.62 283 SER A C 1
ATOM 2156 O O . SER A 1 283 ? -5.013 -6.018 -18.700 1.00 87.62 283 SER A O 1
ATOM 2158 N N . ALA A 1 284 ? -3.949 -5.712 -16.741 1.00 86.12 284 ALA A N 1
ATOM 2159 C CA . ALA A 1 284 ? -2.984 -4.752 -17.274 1.00 86.12 284 ALA A CA 1
ATOM 2160 C C . ALA A 1 284 ? -2.160 -5.342 -18.430 1.00 86.12 284 ALA A C 1
ATOM 2162 O O . ALA A 1 284 ? -1.732 -4.616 -19.321 1.00 86.12 284 ALA A O 1
ATOM 2163 N N . ILE A 1 285 ? -1.890 -6.653 -18.413 1.00 83.69 285 ILE A N 1
ATOM 2164 C CA . ILE A 1 285 ? -1.005 -7.314 -19.375 1.00 83.69 285 ILE A CA 1
ATOM 2165 C C . ILE A 1 285 ? -1.847 -7.897 -20.505 1.00 83.69 285 ILE A C 1
ATOM 2167 O O . ILE A 1 285 ? -2.277 -9.047 -20.473 1.00 83.69 285 ILE A O 1
ATOM 2171 N N . THR A 1 286 ? -2.023 -7.105 -21.555 1.00 76.75 286 THR A N 1
ATOM 2172 C CA . THR A 1 286 ? -2.804 -7.508 -22.739 1.00 76.75 286 THR A CA 1
ATOM 2173 C C . THR A 1 286 ? -2.003 -8.366 -23.729 1.00 76.75 286 THR A C 1
ATOM 2175 O O . THR A 1 286 ? -2.568 -9.028 -24.604 1.00 76.75 286 THR A O 1
ATOM 2178 N N . GLY A 1 287 ? -0.678 -8.402 -23.568 1.00 74.06 287 GLY A N 1
ATOM 2179 C CA . GLY A 1 287 ? 0.247 -9.233 -24.331 1.00 74.06 287 GLY A CA 1
ATOM 2180 C C . GLY A 1 287 ? 1.613 -8.581 -24.502 1.00 74.06 287 GLY A C 1
ATOM 2181 O O . GLY A 1 287 ? 1.750 -7.367 -24.410 1.00 74.06 287 GLY A O 1
ATOM 2182 N N . VAL A 1 288 ? 2.633 -9.386 -24.779 1.00 72.94 288 VAL A N 1
ATOM 2183 C CA . VAL A 1 288 ? 3.998 -8.902 -25.008 1.00 72.94 288 VAL A CA 1
ATOM 2184 C C . VAL A 1 288 ? 4.292 -8.927 -26.502 1.00 72.94 288 VAL A C 1
ATOM 2186 O O . VAL A 1 288 ? 4.274 -9.987 -27.129 1.00 72.94 288 VAL A O 1
ATOM 2189 N N . ASN A 1 289 ? 4.605 -7.756 -27.061 1.00 71.69 289 ASN A N 1
ATOM 2190 C CA . ASN A 1 289 ? 4.977 -7.598 -28.464 1.00 71.69 289 ASN A CA 1
ATOM 2191 C C . ASN A 1 289 ? 6.472 -7.295 -28.600 1.00 71.69 289 ASN A C 1
ATOM 2193 O O . ASN A 1 289 ? 6.914 -6.149 -28.479 1.00 71.69 289 ASN A O 1
ATOM 2197 N N . ILE A 1 290 ? 7.257 -8.325 -28.914 1.00 72.25 290 ILE A N 1
ATOM 2198 C CA . ILE A 1 290 ? 8.678 -8.200 -29.240 1.00 72.25 290 ILE A CA 1
ATOM 2199 C C . ILE A 1 290 ? 8.813 -8.248 -30.774 1.00 72.25 290 ILE A C 1
ATOM 2201 O O . ILE A 1 290 ? 8.596 -9.297 -31.367 1.00 72.25 290 ILE A O 1
ATOM 2205 N N . PRO A 1 291 ? 9.137 -7.151 -31.473 1.00 67.75 291 PRO A N 1
ATOM 2206 C CA . PRO A 1 291 ? 9.413 -7.150 -32.902 1.00 67.75 291 PRO A CA 1
ATOM 2207 C C . PRO A 1 291 ? 10.714 -7.895 -33.186 1.00 67.75 291 PRO A C 1
ATOM 2209 O O . PRO A 1 291 ? 11.523 -8.126 -32.288 1.00 67.75 291 PRO A O 1
ATOM 2212 N N . ALA A 1 292 ? 10.925 -8.228 -34.456 1.00 71.94 292 ALA A N 1
ATOM 2213 C CA . ALA A 1 292 ? 12.133 -8.907 -34.892 1.00 71.94 292 ALA A CA 1
ATOM 2214 C C . ALA A 1 292 ? 13.394 -8.106 -34.518 1.00 71.94 292 ALA A C 1
ATOM 2216 O O . ALA A 1 292 ? 13.458 -6.892 -34.732 1.00 71.94 292 ALA A O 1
ATOM 2217 N N . ILE A 1 293 ? 14.399 -8.797 -33.978 1.00 67.69 293 ILE A N 1
ATOM 2218 C CA . ILE A 1 293 ? 15.708 -8.225 -33.640 1.00 67.69 293 ILE A CA 1
ATOM 2219 C C . ILE A 1 293 ? 16.766 -9.002 -34.421 1.00 67.69 293 ILE A C 1
ATOM 2221 O O . ILE A 1 293 ? 17.153 -10.110 -34.049 1.00 67.69 293 ILE A O 1
ATOM 2225 N N . GLY A 1 294 ? 17.222 -8.422 -35.535 1.00 73.62 294 GLY A N 1
ATOM 2226 C CA . GLY A 1 294 ? 18.171 -9.072 -36.438 1.00 73.62 294 GLY A CA 1
ATOM 2227 C C . GLY A 1 294 ? 17.603 -10.388 -36.996 1.00 73.62 294 GLY A C 1
ATOM 2228 O O . GLY A 1 294 ? 16.562 -10.346 -37.649 1.00 73.62 294 GLY A O 1
ATOM 2229 N N . PRO A 1 295 ? 18.251 -11.548 -36.764 1.00 73.19 295 PRO A N 1
ATOM 2230 C CA . PRO A 1 295 ? 17.754 -12.843 -37.230 1.00 73.19 295 PRO A C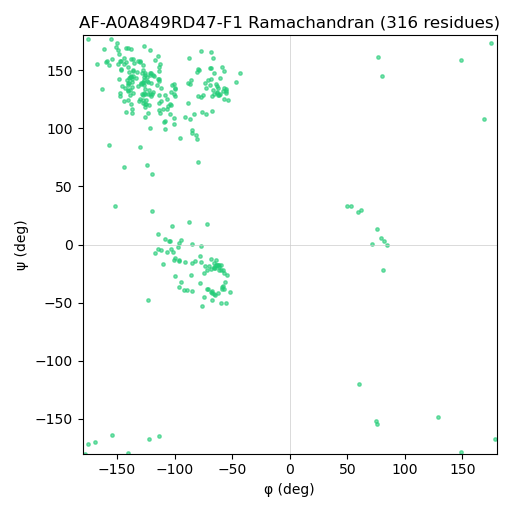A 1
ATOM 2231 C C . PRO A 1 295 ? 16.610 -13.412 -36.372 1.00 73.19 295 PRO A C 1
ATOM 2233 O O . PRO A 1 295 ? 16.016 -14.418 -36.757 1.00 73.19 295 PRO A O 1
ATOM 2236 N N . LEU A 1 296 ? 16.310 -12.822 -35.208 1.00 69.12 296 LEU A N 1
ATOM 2237 C CA . LEU A 1 296 ? 15.244 -13.304 -34.332 1.00 69.12 296 LEU A CA 1
ATOM 2238 C C . LEU A 1 296 ? 13.881 -12.823 -34.847 1.00 69.12 296 LEU A C 1
ATOM 2240 O O . LEU A 1 296 ? 13.716 -11.617 -35.056 1.00 69.12 296 LEU A O 1
ATOM 2244 N N . PRO A 1 297 ? 12.900 -13.724 -35.037 1.00 74.88 297 PRO A N 1
ATOM 2245 C CA . PRO A 1 297 ? 11.566 -13.345 -35.479 1.00 74.88 297 PRO A CA 1
ATOM 2246 C C . PRO A 1 297 ? 10.849 -12.517 -34.411 1.00 74.88 297 PRO A C 1
ATOM 2248 O O . PRO A 1 297 ? 11.191 -12.555 -33.228 1.00 74.88 297 PRO A O 1
ATOM 2251 N N . ALA A 1 298 ? 9.821 -11.783 -34.834 1.00 79.06 298 ALA A N 1
ATOM 2252 C CA . ALA A 1 298 ? 8.923 -11.141 -33.890 1.00 79.06 298 ALA A CA 1
ATOM 2253 C C . ALA A 1 298 ? 8.212 -12.204 -33.035 1.00 79.06 298 ALA A C 1
ATOM 2255 O O . ALA A 1 298 ? 7.719 -13.204 -33.557 1.00 79.06 298 ALA A O 1
ATOM 2256 N N . VAL A 1 299 ? 8.147 -11.967 -31.729 1.00 78.38 299 VAL A N 1
ATOM 2257 C CA . VAL A 1 299 ? 7.431 -12.778 -30.748 1.00 78.38 299 VAL A CA 1
ATOM 2258 C C . VAL A 1 299 ? 6.233 -11.971 -30.265 1.00 78.38 299 VAL A C 1
ATOM 2260 O O . VAL A 1 299 ? 6.390 -10.907 -29.669 1.00 78.38 299 VAL A O 1
ATOM 2263 N N . ASN A 1 300 ? 5.036 -12.484 -30.532 1.00 78.88 300 ASN A N 1
ATOM 2264 C CA . ASN A 1 300 ? 3.793 -11.961 -29.984 1.00 78.88 300 ASN A CA 1
ATOM 2265 C C . ASN A 1 300 ? 3.226 -13.009 -29.028 1.00 78.88 300 ASN A C 1
ATOM 2267 O O . ASN A 1 300 ? 2.873 -14.111 -29.453 1.00 78.88 300 ASN A O 1
ATOM 2271 N N . ILE A 1 301 ? 3.196 -12.676 -27.741 1.00 76.69 301 ILE A N 1
ATOM 2272 C CA . ILE A 1 301 ? 2.612 -13.521 -26.704 1.00 76.69 301 ILE A CA 1
ATOM 2273 C C . ILE A 1 301 ? 1.322 -12.833 -26.258 1.00 76.69 301 ILE A C 1
ATOM 2275 O O . ILE A 1 301 ? 1.408 -11.813 -25.570 1.00 76.69 301 ILE A O 1
ATOM 2279 N N . PRO A 1 302 ? 0.136 -13.341 -26.639 1.00 72.75 302 PRO A N 1
ATOM 2280 C CA . PRO A 1 302 ? -1.121 -12.774 -26.171 1.00 72.75 302 PRO A CA 1
ATOM 2281 C C . PRO A 1 302 ? -1.227 -12.915 -24.649 1.00 72.75 302 PRO A C 1
ATOM 2283 O O . PRO A 1 302 ? -0.893 -13.962 -24.092 1.00 72.75 302 PRO A O 1
ATOM 2286 N N . GLY A 1 303 ? -1.678 -11.853 -23.984 1.00 67.75 303 GLY A N 1
ATOM 2287 C CA . GLY A 1 303 ? -1.962 -11.858 -22.552 1.00 67.75 303 GLY A CA 1
ATOM 2288 C C . GLY A 1 303 ? -3.394 -12.317 -22.262 1.00 67.75 303 GLY A C 1
ATOM 2289 O O . GLY A 1 303 ? -4.243 -12.299 -23.163 1.00 67.75 303 GLY A O 1
ATOM 2290 N N . PRO A 1 304 ? -3.688 -12.746 -21.022 1.00 71.88 304 PRO A N 1
ATOM 2291 C CA . PRO A 1 304 ? -5.065 -12.950 -20.594 1.00 71.88 304 PRO A CA 1
ATOM 2292 C C . PRO A 1 304 ? -5.796 -11.605 -20.642 1.00 71.88 304 PRO A C 1
ATOM 2294 O O . PRO A 1 304 ? -5.301 -10.618 -20.108 1.00 71.88 304 PRO A O 1
ATOM 2297 N N . LYS A 1 305 ? -6.957 -11.556 -21.299 1.00 76.19 305 LYS A N 1
ATOM 2298 C CA . LYS A 1 305 ? -7.791 -10.346 -21.302 1.00 76.19 305 LYS A CA 1
ATOM 2299 C C . LYS A 1 305 ? -8.518 -10.226 -19.969 1.00 76.19 305 LYS A C 1
ATOM 2301 O O . LYS A 1 305 ? -8.366 -9.241 -19.270 1.00 76.19 305 LYS A O 1
ATOM 2306 N N . ASP A 1 306 ? -9.205 -11.289 -19.580 1.00 87.31 306 ASP A N 1
ATOM 2307 C CA . ASP A 1 306 ? -9.946 -11.392 -18.336 1.00 87.31 306 ASP A CA 1
ATOM 2308 C C . ASP A 1 306 ? -9.554 -12.649 -17.547 1.00 87.31 306 ASP A C 1
ATOM 2310 O O . ASP A 1 306 ? -9.157 -13.677 -18.103 1.00 87.31 306 ASP A O 1
ATOM 2314 N N . ALA A 1 307 ? -9.657 -12.568 -16.224 1.00 90.19 307 ALA A N 1
ATOM 2315 C CA . ALA A 1 307 ? -9.416 -13.687 -15.327 1.00 90.19 307 ALA A CA 1
ATOM 2316 C C . ALA A 1 307 ? -10.451 -13.715 -14.202 1.00 90.19 307 ALA A C 1
ATOM 2318 O O . ALA A 1 307 ? -10.697 -12.709 -13.539 1.00 90.19 307 ALA A O 1
ATOM 2319 N N . TRP A 1 308 ? -11.015 -14.898 -13.957 1.00 95.12 308 TRP A N 1
ATOM 2320 C CA . TRP A 1 308 ? -11.733 -15.207 -12.724 1.00 95.12 308 TRP A CA 1
ATOM 2321 C C . TRP A 1 308 ? -10.809 -15.983 -11.799 1.00 95.12 308 TRP A C 1
ATOM 2323 O O . TRP A 1 308 ? -10.225 -16.991 -12.201 1.00 95.12 308 TRP A O 1
ATOM 2333 N N . VAL A 1 309 ? -10.683 -15.521 -10.561 1.00 95.44 309 VAL A N 1
ATOM 2334 C CA . VAL A 1 309 ? -9.822 -16.137 -9.552 1.00 95.44 309 VAL A CA 1
ATOM 2335 C C . VAL A 1 309 ? -10.652 -16.427 -8.314 1.00 95.44 309 VAL A C 1
ATOM 2337 O O . VAL A 1 309 ? -11.423 -15.587 -7.864 1.00 95.44 309 VAL A O 1
ATOM 2340 N N . VAL A 1 310 ? -10.500 -17.634 -7.778 1.00 97.19 310 VAL A N 1
ATOM 2341 C CA . VAL A 1 310 ? -11.054 -18.023 -6.481 1.00 97.19 310 VAL A CA 1
ATOM 2342 C C . VAL A 1 310 ? -9.877 -18.256 -5.554 1.00 97.19 310 VAL A C 1
ATOM 2344 O O . VAL A 1 310 ? -9.009 -19.077 -5.861 1.00 97.19 310 VAL A O 1
ATOM 2347 N N . GLY A 1 311 ? -9.829 -17.522 -4.450 1.00 95.88 311 GLY A N 1
ATOM 2348 C CA . GLY A 1 311 ? -8.754 -17.609 -3.477 1.00 95.88 311 GLY A CA 1
ATOM 2349 C C . GLY A 1 311 ? -9.238 -18.155 -2.141 1.00 95.88 311 GLY A C 1
ATOM 2350 O O . GLY A 1 311 ? -10.402 -18.049 -1.749 1.00 95.88 311 GLY A O 1
ATOM 2351 N N . VAL A 1 312 ? -8.300 -18.779 -1.433 1.00 96.81 312 VAL A N 1
ATOM 2352 C CA . VAL A 1 312 ? -8.459 -19.188 -0.039 1.00 96.81 312 VAL A CA 1
ATOM 2353 C C . VAL A 1 312 ? -7.181 -18.815 0.698 1.00 96.81 312 VAL A C 1
ATOM 2355 O O . VAL A 1 312 ? -6.083 -19.149 0.255 1.00 96.81 312 VAL A O 1
ATOM 2358 N N . ARG A 1 313 ? -7.320 -18.140 1.839 1.00 95.62 313 ARG A N 1
ATOM 2359 C CA . ARG A 1 313 ? -6.214 -17.756 2.720 1.00 95.62 313 ARG A CA 1
ATOM 2360 C C . ARG A 1 313 ? -6.508 -18.205 4.139 1.00 95.62 313 ARG A C 1
ATOM 2362 O O . ARG A 1 313 ? -7.553 -17.885 4.697 1.00 95.62 313 ARG A O 1
ATOM 2369 N N . THR A 1 314 ? -5.550 -18.883 4.749 1.00 95.50 314 THR A N 1
ATOM 2370 C CA . THR A 1 314 ? -5.553 -19.183 6.182 1.00 95.50 314 THR A CA 1
ATOM 2371 C C . THR A 1 314 ? -4.645 -18.204 6.911 1.00 95.50 314 THR A C 1
ATOM 2373 O O . THR A 1 314 ? -3.522 -17.974 6.465 1.00 95.50 314 THR A O 1
ATOM 2376 N N . ASN A 1 315 ? -5.104 -17.661 8.036 1.00 94.00 315 ASN A N 1
ATOM 2377 C CA . ASN A 1 315 ? -4.292 -16.829 8.919 1.00 94.00 315 ASN A CA 1
ATOM 2378 C C . ASN A 1 315 ? -4.255 -17.426 10.330 1.00 94.00 315 ASN A C 1
ATOM 2380 O O . ASN A 1 315 ? -5.303 -17.784 10.874 1.00 94.00 315 ASN A O 1
ATOM 2384 N N . LEU A 1 316 ? -3.054 -17.512 10.904 1.00 93.38 316 LEU A N 1
ATOM 2385 C CA . LEU A 1 316 ? -2.796 -18.024 12.246 1.00 93.38 316 LEU A CA 1
ATOM 2386 C C . LEU A 1 316 ? -2.095 -16.940 13.071 1.00 93.38 316 LEU A C 1
ATOM 2388 O O . LEU A 1 316 ? -1.004 -16.508 12.704 1.00 93.38 316 LEU A O 1
ATOM 2392 N N . ASN A 1 317 ? -2.710 -16.522 14.176 1.00 89.25 317 ASN A N 1
ATOM 2393 C CA . ASN A 1 317 ? -2.155 -15.522 15.090 1.00 89.25 317 ASN A CA 1
ATOM 2394 C C . ASN A 1 317 ? -1.746 -16.226 16.395 1.00 89.25 317 ASN A C 1
ATOM 2396 O O . ASN A 1 317 ? -2.625 -16.614 17.168 1.00 89.25 317 ASN A O 1
ATOM 2400 N N . PHE A 1 318 ? -0.441 -16.416 16.606 1.00 86.50 318 PHE A N 1
ATOM 2401 C CA . PHE A 1 318 ? 0.136 -17.036 17.807 1.00 86.50 318 PHE A CA 1
ATOM 2402 C C . PHE A 1 318 ? 0.776 -16.001 18.730 1.00 86.50 318 PHE A C 1
ATOM 2404 O O . PHE A 1 318 ? 1.301 -14.994 18.201 1.00 86.50 318 PHE A O 1
#

Secondary structure (DSSP, 8-state):
--SSGGGGSS--TT-TTS-------EEEEEEEETTEEEEEEEEE-TTTT-BTTTB-TT-SSS--SHHHHS-GGGTTTS-SEEEEEEEEEEEETTEEEEEEEEESS--TTS-GGG--SSEEEEEEEEEEEEETTEEEEEEEEEEEEES--EE-TTS-HHHHHHHHHHTS---EE---EEEEEEEEEEEEEEETTEEEEEEEEEEEE-SSS-SEEEEEEEEEEEE-SSTTSTT-EEEEEEEEEEEP--HHHHHTTB--EEEEEEEEEEEEETTEEEEEEEEEEE-SB-EEEE--BTTBPPEEEEPPSEEEEEEEEEEE--